Protein AF-A0A382KAR2-F1 (afdb_monomer_lite)

Secondary structure (DSSP, 8-state):
-------HHHHHHHIIIIIIHHHHHHSTTTHHHHHHHHHSTTHHHHHHHHHHHHHTT-TTS---GGG-EEEEEEEETTEEEEEEEPPPPSSS--EEEEEEEEE--SS-HHHHHH------SS-TTTTTSEEEEEEEE-SSSTTEEEEEEEEETTEEEEEEEEE--SHHHHHHHHHHHHT-----SSPPPP--SS--HHHHHHHHHHHHHHHHHHHHSTTSS-HHHHHHHHHHHHHHTT-HHHHHHHHHHHHHHHHHHT-TT-HHHHHHHHHHHHHHHHTT-HHHHHHHHHHHHHHHHHHT-TTSHHHHHHHHHHHHHHHHTT-HHHHHHHHHTT-

Organism: NCBI:txid408172

Sequence (335 aa):
MTVYGRSARHDIHYQFCHVLLPGLALGGGDAAYLIGVLVVEEAPRYLAEFWNSIAGDHPDLRATEQDFAVQMECFTDGWIAFVITPPPALEELEAHQIGVLLDLNEDRVDRIVDDAIPVDERGLAGTGILRYLCLERDEHTPGVAHVGEWLGPGHRVSHGAVLGSSVEAMVEVLADLLGESVVSDNGPVTVPDLADEGEIAAELQDLEAELEDAIADENALDEFECRSILAQAYLDAAQPRRAVVHCEALVELLTRTEGPESERQMIWRGFLGRALTEARRYFEATDVLSDLLVDRERILGRDDRQTLATRGNLARALAFGGRVDEGILLAERLL

Radius of gyration: 23.05 Å; chains: 1; bounding box: 57×50×77 Å

Structure (mmCIF, N/CA/C/O backbone):
data_AF-A0A382KAR2-F1
#
_entry.id   AF-A0A382KAR2-F1
#
loop_
_atom_site.group_PDB
_atom_site.id
_atom_site.type_symbol
_atom_site.label_atom_id
_atom_site.label_alt_id
_atom_site.label_comp_id
_atom_site.label_asym_id
_atom_site.label_entity_id
_atom_site.label_seq_id
_atom_site.pdbx_PDB_ins_code
_atom_site.Cartn_x
_atom_site.Cartn_y
_atom_site.Cartn_z
_atom_site.occupancy
_atom_site.B_iso_or_equiv
_atom_site.auth_seq_id
_atom_site.auth_comp_id
_atom_site.auth_asym_id
_atom_site.auth_atom_id
_atom_site.pdbx_PDB_model_num
ATOM 1 N N . MET A 1 1 ? 13.548 15.840 -42.103 1.00 35.69 1 MET A N 1
ATOM 2 C CA . MET A 1 1 ? 13.371 16.250 -40.698 1.00 35.69 1 MET A CA 1
ATOM 3 C C . MET A 1 1 ? 12.654 15.095 -40.026 1.00 35.69 1 MET A C 1
ATOM 5 O O . MET A 1 1 ? 11.441 15.000 -40.128 1.00 35.69 1 MET A O 1
ATOM 9 N N . THR A 1 2 ? 13.434 14.150 -39.508 1.00 29.33 2 THR A N 1
ATOM 10 C CA . THR A 1 2 ? 12.958 12.922 -38.859 1.00 29.33 2 THR A CA 1
ATOM 11 C C . THR A 1 2 ? 13.451 13.028 -37.424 1.00 29.33 2 THR A C 1
ATOM 13 O O . THR A 1 2 ? 14.644 13.225 -37.208 1.00 29.33 2 THR A O 1
ATOM 16 N N . VAL A 1 3 ? 12.520 13.072 -36.482 1.00 35.75 3 VAL A N 1
ATOM 17 C CA . VAL A 1 3 ? 12.744 13.399 -35.071 1.00 35.75 3 VAL A CA 1
ATOM 18 C C . VAL A 1 3 ? 13.115 12.102 -34.339 1.00 35.75 3 VAL A C 1
ATOM 20 O O . VAL A 1 3 ? 12.346 11.154 -34.410 1.00 35.75 3 VAL A O 1
ATOM 23 N N . TYR A 1 4 ? 14.308 12.100 -33.727 1.00 35.81 4 TYR A N 1
ATOM 24 C CA . TYR A 1 4 ? 14.896 11.160 -32.752 1.00 35.81 4 TYR A CA 1
ATOM 25 C C . TYR A 1 4 ? 14.750 9.649 -33.010 1.00 35.81 4 TYR A C 1
ATOM 27 O O . TYR A 1 4 ? 13.707 9.048 -32.777 1.00 35.81 4 TYR A O 1
ATOM 35 N N . GLY A 1 5 ? 15.848 9.018 -33.435 1.00 42.78 5 GLY A N 1
ATOM 36 C CA . GLY A 1 5 ? 15.996 7.565 -33.373 1.00 42.78 5 GLY A CA 1
ATOM 37 C C . GLY A 1 5 ? 16.391 7.152 -31.959 1.00 42.78 5 GLY A C 1
ATOM 38 O O . GLY A 1 5 ? 17.522 7.414 -31.567 1.00 42.78 5 GLY A O 1
ATOM 39 N N . ARG A 1 6 ? 15.469 6.529 -31.220 1.00 58.75 6 ARG A N 1
ATOM 40 C CA . ARG A 1 6 ? 15.795 5.752 -30.016 1.00 58.75 6 ARG A CA 1
ATOM 41 C C . ARG A 1 6 ? 16.693 4.581 -30.408 1.00 58.75 6 ARG A C 1
ATOM 43 O O . ARG A 1 6 ? 16.493 3.979 -31.467 1.00 58.75 6 ARG A O 1
ATOM 50 N N . SER A 1 7 ? 17.703 4.278 -29.595 1.00 74.38 7 SER A N 1
ATOM 51 C CA . SER A 1 7 ? 18.549 3.104 -29.832 1.00 74.38 7 SER A CA 1
ATOM 52 C C . SER A 1 7 ? 17.748 1.815 -29.581 1.00 74.38 7 SER A C 1
ATOM 54 O O . SER A 1 7 ? 16.926 1.752 -28.672 1.00 74.38 7 SER A O 1
ATOM 56 N N . ALA A 1 8 ? 17.997 0.750 -30.351 1.00 78.69 8 ALA A N 1
ATOM 57 C CA . ALA A 1 8 ? 17.315 -0.539 -30.157 1.00 78.69 8 ALA A CA 1
ATOM 58 C C . ALA A 1 8 ? 17.517 -1.120 -28.740 1.00 78.69 8 ALA A C 1
ATOM 60 O O . ALA A 1 8 ? 16.686 -1.883 -28.255 1.00 78.69 8 ALA A O 1
ATOM 61 N N . ARG A 1 9 ? 18.612 -0.739 -28.065 1.00 79.50 9 ARG A N 1
ATOM 62 C CA . ARG A 1 9 ? 18.879 -1.101 -26.669 1.00 79.50 9 ARG A CA 1
ATOM 63 C C . ARG A 1 9 ? 17.894 -0.439 -25.714 1.00 79.50 9 ARG A C 1
ATOM 65 O O . ARG A 1 9 ? 17.367 -1.136 -24.856 1.00 79.50 9 ARG A O 1
ATOM 72 N N . HIS A 1 10 ? 17.643 0.858 -25.901 1.00 81.94 10 HIS A N 1
ATOM 73 C CA . HIS A 1 10 ? 16.669 1.605 -25.109 1.00 81.94 10 HIS A CA 1
ATOM 74 C C . HIS A 1 10 ? 15.271 0.991 -25.249 1.00 81.94 10 HIS A C 1
ATOM 76 O O . HIS A 1 10 ? 14.581 0.724 -24.274 1.00 81.94 10 HIS A O 1
ATOM 82 N N . ASP A 1 11 ? 14.868 0.653 -26.476 1.00 81.69 11 ASP A N 1
ATOM 83 C CA . ASP A 1 11 ? 13.558 0.038 -26.687 1.00 81.69 11 ASP A CA 1
ATOM 84 C C . ASP A 1 11 ? 13.428 -1.319 -25.969 1.00 81.69 11 ASP A C 1
ATOM 86 O O . ASP A 1 11 ? 12.401 -1.578 -25.344 1.00 81.69 11 ASP A O 1
ATOM 90 N N . ILE A 1 12 ? 14.459 -2.174 -25.998 1.00 86.25 12 ILE A N 1
ATOM 91 C CA . ILE A 1 12 ? 14.448 -3.461 -25.275 1.00 86.25 12 ILE A CA 1
ATOM 92 C C . ILE A 1 12 ? 14.394 -3.241 -23.765 1.00 86.25 12 ILE A C 1
ATOM 94 O O . ILE A 1 12 ? 13.584 -3.872 -23.087 1.00 86.25 12 ILE A O 1
ATOM 98 N N . HIS A 1 13 ? 15.234 -2.350 -23.243 1.00 86.81 13 HIS A N 1
ATOM 99 C CA . HIS A 1 13 ? 15.302 -2.070 -21.814 1.00 86.81 13 HIS A CA 1
ATOM 100 C C . HIS A 1 13 ? 13.990 -1.488 -21.300 1.00 86.81 13 HIS A C 1
ATOM 102 O O . HIS A 1 13 ? 13.465 -1.944 -20.285 1.00 86.81 13 HIS A O 1
ATOM 108 N N . TYR A 1 14 ? 13.402 -0.545 -22.034 1.00 85.06 14 TYR A N 1
ATOM 109 C CA . TYR A 1 14 ? 12.087 -0.003 -21.725 1.00 85.06 14 TYR A CA 1
ATOM 110 C C . TYR A 1 14 ? 11.004 -1.088 -21.761 1.00 85.06 14 TYR A C 1
ATOM 112 O O . TYR A 1 14 ? 10.214 -1.201 -20.824 1.00 85.06 14 TYR A O 1
ATOM 120 N N . GLN A 1 15 ? 10.969 -1.923 -22.805 1.00 85.62 15 GLN A N 1
ATOM 121 C CA . GLN A 1 15 ? 10.010 -3.032 -22.886 1.00 85.62 15 GLN A CA 1
ATOM 122 C C . GLN A 1 15 ? 10.160 -3.996 -21.708 1.00 85.62 15 GLN A C 1
ATOM 124 O O . GLN A 1 15 ? 9.159 -4.396 -21.116 1.00 85.62 15 GLN A O 1
ATOM 129 N N . PHE A 1 16 ? 11.389 -4.331 -21.324 1.00 89.88 16 PHE A N 1
ATOM 130 C CA . PHE A 1 16 ? 11.661 -5.190 -20.181 1.00 89.88 16 PHE A CA 1
ATOM 131 C C . PHE A 1 16 ? 11.193 -4.543 -18.868 1.00 89.88 16 PHE A C 1
ATOM 133 O O . PHE A 1 16 ? 10.303 -5.075 -18.206 1.00 89.88 16 PHE A O 1
ATOM 140 N N . CYS A 1 17 ? 11.733 -3.371 -18.522 1.00 89.00 17 CYS A N 1
ATOM 141 C CA . CYS A 1 17 ? 11.571 -2.740 -17.209 1.00 89.00 17 CYS A CA 1
ATOM 142 C C . CYS A 1 17 ? 10.188 -2.122 -16.974 1.00 89.00 17 CYS A C 1
ATOM 144 O O . CYS A 1 17 ? 9.743 -2.034 -15.831 1.00 89.00 17 CYS A O 1
ATOM 146 N N . HIS A 1 18 ? 9.528 -1.643 -18.029 1.00 84.31 18 HIS A N 1
ATOM 147 C CA . HIS A 1 18 ? 8.349 -0.779 -17.916 1.00 84.31 18 HIS A CA 1
ATOM 148 C C . HIS A 1 18 ? 7.082 -1.371 -18.532 1.00 84.31 18 HIS A C 1
ATOM 150 O O . HIS A 1 18 ? 5.995 -0.846 -18.310 1.00 84.31 18 HIS A O 1
ATOM 156 N N . VAL A 1 19 ? 7.185 -2.464 -19.289 1.00 82.56 19 VAL A N 1
ATOM 157 C CA . VAL A 1 19 ? 6.019 -3.066 -19.950 1.00 82.56 19 VAL A CA 1
ATOM 158 C C . VAL A 1 19 ? 5.842 -4.515 -19.528 1.00 82.56 19 VAL A C 1
ATOM 160 O O . VAL A 1 19 ? 4.811 -4.876 -18.965 1.00 82.56 19 VAL A O 1
ATOM 163 N N . LEU A 1 20 ? 6.845 -5.348 -19.786 1.00 85.25 20 LEU A N 1
ATOM 164 C CA . LEU A 1 20 ? 6.705 -6.794 -19.710 1.00 85.25 20 LEU A CA 1
ATOM 165 C C . LEU A 1 20 ? 6.928 -7.327 -18.296 1.00 85.25 20 LEU A C 1
ATOM 167 O O . LEU A 1 20 ? 6.096 -8.088 -17.813 1.00 85.25 20 LEU A O 1
ATOM 171 N N . LEU A 1 21 ? 7.985 -6.897 -17.599 1.00 87.69 21 LEU A N 1
ATOM 172 C CA . LEU A 1 21 ? 8.214 -7.295 -16.209 1.00 87.69 21 LEU A CA 1
ATOM 173 C C . LEU A 1 21 ? 7.127 -6.785 -15.240 1.00 87.69 21 LEU A C 1
ATOM 175 O O . LEU A 1 21 ? 6.611 -7.608 -14.484 1.00 87.69 21 LEU A O 1
ATOM 179 N N . PRO A 1 22 ? 6.678 -5.510 -15.284 1.00 81.88 22 PRO A N 1
ATOM 180 C CA . PRO A 1 22 ? 5.523 -5.093 -14.489 1.00 81.88 22 PRO A CA 1
ATOM 181 C C . PRO A 1 22 ? 4.241 -5.799 -14.941 1.00 81.88 22 PRO A C 1
ATOM 183 O O . PRO A 1 22 ? 3.396 -6.104 -14.110 1.00 81.88 22 PRO A O 1
ATOM 186 N N . GLY A 1 23 ? 4.091 -6.112 -16.232 1.00 75.94 23 GLY A N 1
ATOM 187 C CA . GLY A 1 23 ? 2.975 -6.913 -16.737 1.00 75.94 23 GLY A CA 1
ATOM 188 C C . GLY A 1 23 ? 2.927 -8.324 -16.144 1.00 75.94 23 GLY A C 1
ATOM 189 O O . GLY A 1 23 ? 1.849 -8.781 -15.784 1.00 75.94 23 GLY A O 1
ATOM 190 N N . LEU A 1 24 ? 4.076 -8.985 -15.981 1.00 78.25 24 LEU A N 1
ATOM 191 C CA . LEU A 1 24 ? 4.181 -10.274 -15.287 1.00 78.25 24 LEU A CA 1
ATOM 192 C C . LEU A 1 24 ? 3.918 -10.136 -13.785 1.00 78.25 24 LEU A C 1
ATOM 194 O O . LEU A 1 24 ? 3.221 -10.960 -13.206 1.00 78.25 24 LEU A O 1
ATOM 198 N N . ALA A 1 25 ? 4.455 -9.087 -13.160 1.00 75.75 25 ALA A N 1
ATOM 199 C CA . ALA A 1 25 ? 4.299 -8.849 -11.728 1.00 75.75 25 ALA A CA 1
ATOM 200 C C . ALA A 1 25 ? 2.853 -8.495 -11.339 1.00 75.75 25 ALA A C 1
ATOM 202 O O . ALA A 1 25 ? 2.390 -8.857 -10.260 1.00 75.75 25 ALA A O 1
ATOM 203 N N . LEU A 1 26 ? 2.139 -7.777 -12.209 1.00 69.88 26 LEU A N 1
ATOM 204 C CA . LEU A 1 26 ? 0.849 -7.153 -11.902 1.00 69.88 26 LEU A CA 1
ATOM 205 C C . LEU A 1 26 ? -0.330 -7.775 -12.675 1.00 69.88 26 LEU A C 1
ATOM 207 O O . LEU A 1 26 ? -1.485 -7.555 -12.309 1.00 69.88 26 LEU A O 1
ATOM 211 N N . GLY A 1 27 ? -0.067 -8.546 -13.734 1.00 59.28 27 GLY A N 1
ATOM 212 C CA . GLY A 1 27 ? -1.067 -9.241 -14.549 1.00 59.28 27 GLY A CA 1
ATOM 213 C C . GLY A 1 27 ? -1.495 -10.581 -13.945 1.00 59.28 27 GLY A C 1
ATOM 214 O O . GLY A 1 27 ? -0.689 -11.317 -13.379 1.00 59.28 27 GLY A O 1
ATOM 215 N N . GLY A 1 28 ? -2.789 -10.903 -14.034 1.00 52.72 28 GLY A N 1
ATOM 216 C CA . GLY A 1 28 ? -3.364 -12.105 -13.421 1.00 52.72 28 GLY A CA 1
ATOM 217 C C . GLY A 1 28 ? -2.765 -13.410 -13.960 1.00 52.72 28 GLY A C 1
ATOM 218 O O . GLY A 1 28 ? -2.884 -13.699 -15.148 1.00 52.72 28 GLY A O 1
ATOM 219 N N . GLY A 1 29 ? -2.168 -14.200 -13.059 1.00 52.72 29 GLY A N 1
ATOM 220 C CA . GLY A 1 29 ? -1.709 -15.580 -13.271 1.00 52.72 29 GLY A CA 1
ATOM 221 C C . GLY A 1 29 ? -0.206 -15.810 -13.135 1.00 52.72 29 GLY A C 1
ATOM 222 O O . GLY A 1 29 ? 0.195 -16.801 -12.529 1.00 52.72 29 GLY A O 1
ATOM 223 N N . ASP A 1 30 ? 0.618 -14.869 -13.596 1.00 61.06 30 ASP A N 1
ATOM 224 C CA . ASP A 1 30 ? 2.073 -15.070 -13.701 1.00 61.06 30 ASP A CA 1
ATOM 225 C C . ASP A 1 30 ? 2.879 -14.392 -12.580 1.00 61.06 30 ASP A C 1
ATOM 227 O O . ASP A 1 30 ? 4.084 -14.612 -12.451 1.00 61.06 30 ASP A O 1
ATOM 231 N N . ALA A 1 31 ? 2.224 -13.617 -11.713 1.00 67.50 31 ALA A N 1
ATOM 232 C CA . ALA A 1 31 ? 2.893 -12.922 -10.617 1.00 67.50 31 ALA A CA 1
ATOM 233 C C . ALA A 1 31 ? 3.513 -13.893 -9.596 1.00 67.50 31 ALA A C 1
ATOM 235 O O . ALA A 1 31 ? 4.661 -13.720 -9.200 1.00 67.50 31 ALA A O 1
ATOM 236 N N . ALA A 1 32 ? 2.801 -14.966 -9.229 1.00 61.44 32 ALA A N 1
ATOM 237 C CA . ALA A 1 32 ? 3.336 -16.013 -8.353 1.00 61.44 32 ALA A CA 1
ATOM 238 C C . ALA A 1 32 ? 4.547 -16.723 -8.980 1.00 61.44 32 ALA A C 1
ATOM 240 O O . ALA A 1 32 ? 5.507 -17.050 -8.288 1.00 61.44 32 ALA A O 1
ATOM 241 N N . TYR A 1 33 ? 4.531 -16.906 -10.304 1.00 65.81 33 TYR A N 1
ATOM 242 C CA . TYR A 1 33 ? 5.658 -17.476 -11.033 1.00 65.81 33 TYR A CA 1
ATOM 243 C C . TYR A 1 33 ? 6.875 -16.546 -11.002 1.00 65.81 33 TYR A C 1
ATOM 245 O O . TYR A 1 33 ? 7.975 -16.999 -10.692 1.00 65.81 33 TYR A O 1
ATOM 253 N N . LEU A 1 34 ? 6.682 -15.243 -11.242 1.00 77.69 34 LEU A N 1
ATOM 254 C CA . LEU A 1 34 ? 7.753 -14.255 -11.117 1.00 77.69 34 LEU A CA 1
ATOM 255 C C . LEU A 1 34 ? 8.329 -14.228 -9.694 1.00 77.69 34 LEU A C 1
ATOM 257 O O . LEU A 1 34 ? 9.544 -14.277 -9.541 1.00 77.69 34 LEU A O 1
ATOM 261 N N . ILE A 1 35 ? 7.487 -14.195 -8.657 1.00 74.38 35 ILE A N 1
ATOM 262 C CA . ILE A 1 35 ? 7.950 -14.221 -7.261 1.00 74.38 35 ILE A CA 1
ATOM 263 C C . ILE A 1 35 ? 8.723 -15.510 -6.963 1.00 74.38 35 ILE A C 1
ATOM 265 O O . ILE A 1 35 ? 9.822 -15.444 -6.420 1.00 74.38 35 ILE A O 1
ATOM 269 N N . GLY A 1 36 ? 8.213 -16.672 -7.381 1.00 63.78 36 GLY A N 1
ATOM 270 C CA . GLY A 1 36 ? 8.916 -17.947 -7.223 1.00 63.78 36 GLY A CA 1
ATOM 271 C C . GLY A 1 36 ? 10.289 -17.955 -7.902 1.00 63.78 36 GLY A C 1
ATOM 272 O O . GLY A 1 36 ? 11.250 -18.479 -7.344 1.00 63.78 36 GLY A O 1
ATOM 273 N N . VAL A 1 37 ? 10.410 -17.320 -9.071 1.00 73.88 37 VAL A N 1
ATOM 274 C CA . VAL A 1 37 ? 11.699 -17.115 -9.745 1.00 73.88 37 VAL A CA 1
ATOM 275 C C . VAL A 1 37 ? 12.623 -16.199 -8.941 1.00 73.88 37 VAL A C 1
ATOM 277 O O . VAL A 1 37 ? 13.809 -16.491 -8.836 1.00 73.88 37 VAL A O 1
ATOM 280 N N . LEU A 1 38 ? 12.117 -15.096 -8.388 1.00 80.12 38 LEU A N 1
ATOM 281 C CA . LEU A 1 38 ? 12.942 -14.130 -7.653 1.00 80.12 38 LEU A CA 1
ATOM 282 C C . LEU A 1 38 ? 13.471 -14.682 -6.317 1.00 80.12 38 LEU A C 1
ATOM 284 O O . LEU A 1 38 ? 14.501 -14.212 -5.840 1.00 80.12 38 LEU A O 1
ATOM 288 N N . VAL A 1 39 ? 12.811 -15.693 -5.741 1.00 68.38 39 VAL A N 1
ATOM 289 C CA . VAL A 1 39 ? 13.229 -16.364 -4.495 1.00 68.38 39 VAL A CA 1
ATOM 290 C C . VAL A 1 39 ? 14.359 -17.384 -4.715 1.00 68.38 39 VAL A C 1
ATOM 292 O O . VAL A 1 39 ? 15.077 -17.715 -3.771 1.00 68.38 39 VAL A O 1
ATOM 295 N N . VAL A 1 40 ? 14.551 -17.903 -5.934 1.00 67.81 40 VAL A N 1
ATOM 296 C CA . VAL A 1 40 ? 15.586 -18.918 -6.208 1.00 67.81 40 VAL A CA 1
ATOM 297 C C . VAL A 1 40 ? 16.931 -18.300 -6.601 1.00 67.81 40 VAL A C 1
ATOM 299 O O . VAL A 1 40 ? 16.991 -17.244 -7.226 1.00 67.81 40 VAL A O 1
ATOM 302 N N . GLU A 1 41 ? 18.034 -19.011 -6.329 1.00 64.06 41 GLU A N 1
ATOM 303 C CA . GLU A 1 41 ? 19.403 -18.575 -6.681 1.00 64.06 41 GLU A CA 1
ATOM 304 C C . GLU A 1 41 ? 19.617 -18.357 -8.198 1.00 64.06 41 GLU A C 1
ATOM 306 O O . GLU A 1 41 ? 20.587 -17.726 -8.611 1.00 64.06 41 GLU A O 1
ATOM 311 N N . GLU A 1 42 ? 18.705 -18.846 -9.044 1.00 75.06 42 GLU A N 1
ATOM 312 C CA . GLU A 1 42 ? 18.777 -18.743 -10.506 1.00 75.06 42 GLU A CA 1
ATOM 313 C C . GLU A 1 42 ? 18.018 -17.532 -11.091 1.00 75.06 42 GLU A C 1
ATOM 315 O O . GLU A 1 42 ? 17.888 -17.425 -12.315 1.00 75.06 42 GLU A O 1
ATOM 320 N N . ALA A 1 43 ? 17.525 -16.603 -10.260 1.00 86.38 43 ALA A N 1
ATOM 321 C CA . ALA A 1 43 ? 16.768 -15.433 -10.717 1.00 86.38 43 ALA A CA 1
ATOM 322 C C . ALA A 1 43 ? 17.469 -14.624 -11.838 1.00 86.38 43 ALA A C 1
ATOM 324 O O . ALA A 1 43 ? 16.819 -14.335 -12.850 1.00 86.38 43 ALA A O 1
ATOM 325 N N . PRO A 1 44 ? 18.786 -14.315 -11.766 1.00 91.88 44 PRO A N 1
ATOM 326 C CA . PRO A 1 44 ? 19.478 -13.581 -12.832 1.00 91.88 44 PRO A CA 1
ATOM 327 C C . PRO A 1 44 ? 19.477 -14.311 -14.182 1.00 91.88 44 PRO A C 1
ATOM 329 O O . PRO A 1 44 ? 19.346 -13.681 -15.232 1.00 91.88 44 PRO A O 1
ATOM 332 N N . ARG A 1 45 ? 19.567 -15.648 -14.172 1.00 90.44 45 ARG A N 1
ATOM 333 C CA . ARG A 1 45 ? 19.508 -16.474 -15.387 1.00 90.44 45 ARG A CA 1
ATOM 334 C C . ARG A 1 45 ? 18.143 -16.359 -16.057 1.00 90.44 45 ARG A C 1
ATOM 336 O O . ARG A 1 45 ? 18.077 -16.153 -17.268 1.00 90.44 45 ARG A O 1
ATOM 343 N N . TYR A 1 46 ? 17.064 -16.449 -15.280 1.00 90.31 46 TYR A N 1
ATOM 344 C CA . TYR A 1 46 ? 15.709 -16.293 -15.809 1.00 90.31 46 TYR A CA 1
ATOM 345 C C . TYR A 1 46 ? 15.483 -14.889 -16.385 1.00 90.31 46 TYR A C 1
ATOM 347 O O . TYR A 1 46 ? 14.963 -14.750 -17.491 1.00 90.31 46 TYR A O 1
ATOM 355 N N . LEU A 1 47 ? 15.908 -13.840 -15.673 1.00 93.38 47 LEU A N 1
ATOM 356 C CA . LEU A 1 47 ? 15.781 -12.461 -16.151 1.00 93.38 47 LEU A CA 1
ATOM 357 C C . LEU A 1 47 ? 16.569 -12.239 -17.450 1.00 93.38 47 LEU A C 1
ATOM 359 O O . LEU A 1 47 ? 16.060 -11.594 -18.366 1.00 93.38 47 LEU A O 1
ATOM 363 N N . ALA A 1 48 ? 17.751 -12.846 -17.584 1.00 93.81 48 ALA A N 1
ATOM 364 C CA . ALA A 1 48 ? 18.524 -12.825 -18.822 1.00 93.81 48 ALA A CA 1
ATOM 365 C C . ALA A 1 48 ? 17.834 -13.581 -19.969 1.00 93.81 48 ALA A C 1
ATOM 367 O O . ALA A 1 48 ? 17.829 -13.110 -21.107 1.00 93.81 48 ALA A O 1
ATOM 368 N N . GLU A 1 49 ? 17.223 -14.739 -19.709 1.00 91.69 49 GLU A N 1
ATOM 369 C CA . GLU A 1 49 ? 16.417 -15.467 -20.699 1.00 91.69 49 GLU A CA 1
ATOM 370 C C . GLU A 1 49 ? 15.206 -14.643 -21.149 1.00 91.69 49 GLU A C 1
ATOM 372 O O . GLU A 1 49 ? 14.942 -14.533 -22.350 1.00 91.69 49 GLU A O 1
ATOM 377 N N . PHE A 1 50 ? 14.524 -13.998 -20.203 1.00 91.75 50 PHE A N 1
ATOM 378 C CA . PHE A 1 50 ? 13.389 -13.132 -20.482 1.00 91.75 50 PHE A CA 1
ATOM 379 C C . PHE A 1 50 ? 13.798 -11.906 -21.301 1.00 91.75 50 PHE A C 1
ATOM 381 O O . PHE A 1 50 ? 13.196 -11.634 -22.340 1.00 91.75 50 PHE A O 1
ATOM 388 N N . TRP A 1 51 ? 14.882 -11.232 -20.922 1.00 92.81 51 TRP A N 1
ATOM 389 C CA . TRP A 1 51 ? 15.481 -10.153 -21.706 1.00 92.81 51 TRP A CA 1
ATOM 390 C C . TRP A 1 51 ? 15.815 -10.604 -23.130 1.00 92.81 51 TRP A C 1
ATOM 392 O O . TRP A 1 51 ? 15.441 -9.957 -24.108 1.00 92.81 51 TRP A O 1
ATOM 402 N N . ASN A 1 52 ? 16.475 -11.755 -23.269 1.00 92.88 52 ASN A N 1
ATOM 403 C CA . ASN A 1 52 ? 16.866 -12.295 -24.568 1.00 92.88 52 ASN A CA 1
ATOM 404 C C . ASN A 1 52 ? 15.663 -12.699 -25.431 1.00 92.88 52 ASN A C 1
ATOM 406 O O . ASN A 1 52 ? 15.769 -12.666 -26.656 1.00 92.88 52 ASN A O 1
ATOM 410 N N . SER A 1 53 ? 14.518 -13.034 -24.828 1.00 91.88 53 SER A N 1
ATOM 411 C CA . SER A 1 53 ? 13.275 -13.272 -25.571 1.00 91.88 53 SER A CA 1
ATOM 412 C C . SER A 1 53 ? 12.761 -12.007 -26.273 1.00 91.88 53 SER A C 1
ATOM 414 O O . SER A 1 53 ? 12.192 -12.100 -27.360 1.00 91.88 53 SER A O 1
ATOM 416 N N . ILE A 1 54 ? 13.029 -10.831 -25.693 1.00 90.44 54 ILE A N 1
ATOM 417 C CA . ILE A 1 54 ? 12.688 -9.514 -26.249 1.00 90.44 54 ILE A CA 1
ATOM 418 C C . ILE A 1 54 ? 13.753 -9.086 -27.265 1.00 90.44 54 ILE A C 1
ATOM 420 O O . ILE A 1 54 ? 13.427 -8.619 -28.355 1.00 90.44 54 ILE A O 1
ATOM 424 N N . ALA A 1 55 ? 15.033 -9.272 -26.923 1.00 87.75 55 ALA A N 1
ATOM 425 C CA . ALA A 1 55 ? 16.163 -8.892 -27.769 1.00 87.75 55 ALA A CA 1
ATOM 426 C C . ALA A 1 55 ? 16.283 -9.737 -29.053 1.00 87.75 55 ALA A C 1
ATOM 428 O O . ALA A 1 55 ? 16.842 -9.277 -30.055 1.00 87.75 55 ALA A O 1
ATOM 429 N N . GLY A 1 56 ? 15.769 -10.971 -29.038 1.00 88.44 56 GLY A N 1
ATOM 430 C CA . GLY A 1 56 ? 15.808 -11.895 -30.167 1.00 88.44 56 GLY A CA 1
ATOM 431 C C . GLY A 1 56 ? 17.237 -12.230 -30.610 1.00 88.44 56 GLY A C 1
ATOM 432 O O . GLY A 1 56 ? 18.114 -12.527 -29.797 1.00 88.44 56 GLY A O 1
ATOM 433 N N . ASP A 1 57 ? 17.480 -12.174 -31.921 1.00 85.38 57 ASP A N 1
ATOM 434 C CA . ASP A 1 57 ? 18.780 -12.496 -32.529 1.00 85.38 57 ASP A CA 1
ATOM 435 C C . ASP A 1 57 ? 19.751 -11.301 -32.578 1.00 85.38 57 ASP A C 1
ATOM 437 O O . ASP A 1 57 ? 20.773 -11.365 -33.267 1.00 85.38 57 ASP A O 1
ATOM 441 N N . HIS A 1 58 ? 19.461 -10.196 -31.881 1.00 82.50 58 HIS A N 1
ATOM 442 C CA . HIS A 1 58 ? 20.320 -9.016 -31.928 1.00 82.50 58 HIS A CA 1
ATOM 443 C C . HIS A 1 58 ? 21.673 -9.296 -31.239 1.00 82.50 58 HIS A C 1
ATOM 445 O O . HIS A 1 58 ? 21.713 -9.442 -30.018 1.00 82.50 58 HIS A O 1
ATOM 451 N N . PRO A 1 59 ? 22.804 -9.328 -31.972 1.00 74.25 59 PRO A N 1
ATOM 452 C CA . PRO A 1 59 ? 24.063 -9.887 -31.469 1.00 74.25 59 PRO A CA 1
ATOM 453 C C . PRO A 1 59 ? 24.648 -9.116 -30.277 1.00 74.25 59 PRO A C 1
ATOM 455 O O . PRO A 1 59 ? 25.210 -9.734 -29.380 1.00 74.25 59 PRO A O 1
ATOM 458 N N . A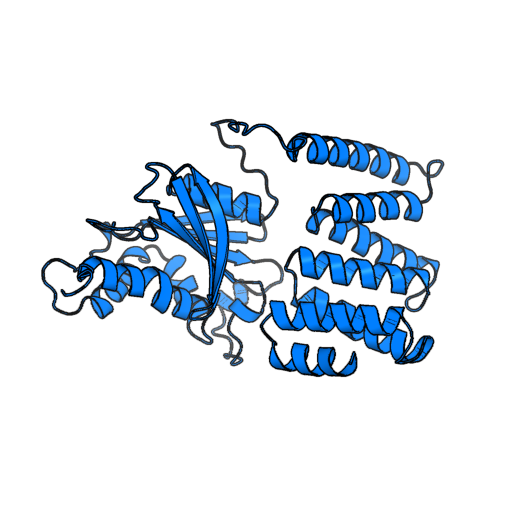SP A 1 60 ? 24.456 -7.794 -30.240 1.00 81.19 60 ASP A N 1
ATOM 459 C CA . ASP A 1 60 ? 25.050 -6.910 -29.224 1.00 81.19 60 ASP A CA 1
ATOM 460 C C . ASP A 1 60 ? 24.105 -6.538 -28.067 1.00 81.19 60 ASP A C 1
ATOM 462 O O . ASP A 1 60 ? 24.481 -5.768 -27.184 1.00 81.19 60 ASP A O 1
ATOM 466 N N . LEU A 1 61 ? 22.861 -7.032 -28.083 1.00 85.19 61 LEU A N 1
ATOM 467 C CA . LEU A 1 61 ? 21.832 -6.675 -27.089 1.00 85.19 61 LEU A CA 1
ATOM 468 C C . LEU A 1 61 ? 21.415 -7.860 -26.225 1.00 85.19 61 LEU A C 1
ATOM 470 O O . LEU A 1 61 ? 20.486 -7.745 -25.427 1.00 85.19 61 LEU A O 1
ATOM 474 N N . ARG A 1 62 ? 22.103 -8.993 -26.375 1.00 87.88 62 ARG A N 1
ATOM 475 C CA . ARG A 1 62 ? 21.902 -10.149 -25.512 1.00 87.88 62 ARG A CA 1
ATOM 476 C C . ARG A 1 62 ? 22.539 -9.903 -24.154 1.00 87.88 62 ARG A C 1
ATOM 478 O O . ARG A 1 62 ? 23.650 -9.387 -24.077 1.00 87.88 62 ARG A O 1
ATOM 485 N N . ALA A 1 63 ? 21.841 -10.330 -23.115 1.00 90.25 63 ALA A N 1
ATOM 486 C CA . ALA A 1 63 ? 22.310 -10.292 -21.741 1.00 90.25 63 ALA A CA 1
ATOM 487 C C . ALA A 1 63 ? 22.560 -11.712 -21.226 1.00 90.25 63 ALA A C 1
ATOM 489 O O . ALA A 1 63 ? 21.977 -12.691 -21.704 1.00 90.25 63 ALA A O 1
ATOM 490 N N . THR A 1 64 ? 23.439 -11.820 -20.247 1.00 93.31 64 THR A N 1
ATOM 491 C CA . THR A 1 64 ? 23.737 -13.036 -19.497 1.00 93.31 64 THR A CA 1
ATOM 492 C C . THR A 1 64 ? 23.309 -12.865 -18.046 1.00 93.31 64 THR A C 1
ATOM 494 O O . THR A 1 64 ? 22.975 -11.767 -17.611 1.00 93.31 64 THR A O 1
ATOM 497 N N . GLU A 1 65 ? 23.344 -13.947 -17.272 1.00 92.19 65 GLU A N 1
ATOM 498 C CA . GLU A 1 65 ? 23.073 -13.898 -15.830 1.00 92.19 65 GLU A CA 1
ATOM 499 C C . GLU A 1 65 ? 23.982 -12.908 -15.075 1.00 92.19 65 GLU A C 1
ATOM 501 O O . GLU A 1 65 ? 23.568 -12.371 -14.059 1.00 92.19 65 GLU A O 1
ATOM 506 N N . GLN A 1 66 ? 25.191 -12.624 -15.580 1.00 90.31 66 GLN A N 1
ATOM 507 C CA . GLN A 1 66 ? 26.140 -11.689 -14.957 1.00 90.31 66 GLN A CA 1
ATOM 508 C C . GLN A 1 66 ? 25.747 -10.221 -15.145 1.00 90.31 66 GLN A C 1
ATOM 510 O O . GLN A 1 66 ? 26.251 -9.355 -14.434 1.00 90.31 66 GLN A O 1
ATOM 515 N N . ASP A 1 67 ? 24.870 -9.944 -16.110 1.00 90.50 67 ASP A N 1
ATOM 516 C CA . ASP A 1 67 ? 24.383 -8.598 -16.401 1.00 90.50 67 ASP A CA 1
ATOM 517 C C . ASP A 1 67 ? 23.165 -8.225 -15.538 1.00 90.50 67 ASP A C 1
ATOM 519 O O . ASP A 1 67 ? 22.684 -7.095 -15.613 1.00 90.50 67 ASP A O 1
ATOM 523 N N . PHE A 1 68 ? 22.676 -9.164 -14.720 1.00 92.62 68 PHE A N 1
ATOM 524 C CA . PHE A 1 68 ? 21.583 -8.969 -13.776 1.00 92.62 68 PHE A CA 1
ATOM 525 C C . PHE A 1 68 ? 22.051 -9.217 -12.343 1.00 92.62 68 PHE A C 1
ATOM 527 O O . PHE A 1 68 ? 22.796 -10.154 -12.065 1.00 92.62 68 PHE A O 1
ATOM 534 N N . ALA A 1 69 ? 21.538 -8.419 -11.411 1.00 90.31 69 ALA A N 1
ATOM 535 C CA . ALA A 1 69 ? 21.612 -8.715 -9.984 1.00 90.31 69 ALA A CA 1
ATOM 536 C C . ALA A 1 69 ? 20.206 -8.696 -9.385 1.00 90.31 69 ALA A C 1
ATOM 538 O O . ALA A 1 69 ? 19.374 -7.887 -9.790 1.00 90.31 69 ALA A O 1
ATOM 539 N N . VAL A 1 70 ? 19.951 -9.587 -8.429 1.00 88.00 70 VAL A N 1
ATOM 540 C CA . VAL A 1 70 ? 18.719 -9.612 -7.635 1.00 88.00 70 VAL A CA 1
ATOM 541 C C . VAL A 1 70 ? 19.126 -9.691 -6.172 1.00 88.00 70 VAL A C 1
ATOM 543 O O . VAL A 1 70 ? 19.825 -10.622 -5.779 1.00 88.00 70 VAL A O 1
ATOM 546 N N . GLN A 1 71 ? 18.711 -8.707 -5.383 1.00 85.25 71 GLN A N 1
ATOM 547 C CA . GLN A 1 71 ? 18.907 -8.679 -3.939 1.00 85.25 71 GLN A CA 1
ATOM 548 C C . GLN A 1 71 ? 17.553 -8.815 -3.254 1.00 85.25 71 GLN A C 1
ATOM 550 O O . GLN A 1 71 ? 16.624 -8.083 -3.583 1.00 85.25 71 GLN A O 1
ATOM 555 N N . MET A 1 72 ? 17.441 -9.760 -2.326 1.00 79.19 72 MET A N 1
ATOM 556 C CA . MET A 1 72 ? 16.248 -9.950 -1.508 1.00 79.19 72 MET A CA 1
ATOM 557 C C . MET A 1 72 ? 16.507 -9.377 -0.116 1.00 79.19 72 MET A C 1
ATOM 559 O O . MET A 1 72 ? 17.484 -9.762 0.521 1.00 79.19 72 MET A O 1
ATOM 563 N N . GLU A 1 73 ? 15.627 -8.501 0.354 1.00 70.50 73 GLU A N 1
ATOM 564 C CA . GLU A 1 73 ? 15.685 -7.900 1.688 1.00 70.50 73 GLU A CA 1
ATOM 565 C C . GLU A 1 73 ? 14.357 -8.115 2.414 1.00 70.50 73 GLU A C 1
ATOM 567 O O . GLU A 1 73 ? 13.289 -7.795 1.885 1.00 70.50 73 GLU A O 1
ATOM 572 N N . CYS A 1 74 ? 14.417 -8.639 3.637 1.00 60.00 74 CYS A N 1
ATOM 573 C CA . CYS A 1 74 ? 13.265 -8.657 4.536 1.00 60.00 74 CYS A CA 1
ATOM 574 C C . CYS A 1 74 ? 13.216 -7.311 5.267 1.00 60.00 74 CYS A C 1
ATOM 576 O O . CYS A 1 74 ? 14.109 -7.010 6.055 1.00 60.00 74 CYS A O 1
ATOM 578 N N . PHE A 1 75 ? 12.192 -6.505 4.993 1.00 59.66 75 PHE A N 1
ATOM 579 C CA . PHE A 1 75 ? 12.056 -5.152 5.543 1.00 59.66 75 PHE A CA 1
ATOM 580 C C . PHE A 1 75 ? 11.415 -5.145 6.928 1.00 59.66 75 PHE A C 1
ATOM 582 O O . PHE A 1 75 ? 11.847 -4.420 7.817 1.00 59.66 75 PHE A O 1
ATOM 589 N N . THR A 1 76 ? 10.390 -5.971 7.108 1.00 56.56 76 THR A N 1
ATOM 590 C CA . THR A 1 76 ? 9.717 -6.213 8.386 1.00 56.56 76 THR A CA 1
ATOM 591 C C . THR A 1 76 ? 9.284 -7.674 8.435 1.00 56.56 76 THR A C 1
ATOM 593 O O . THR A 1 7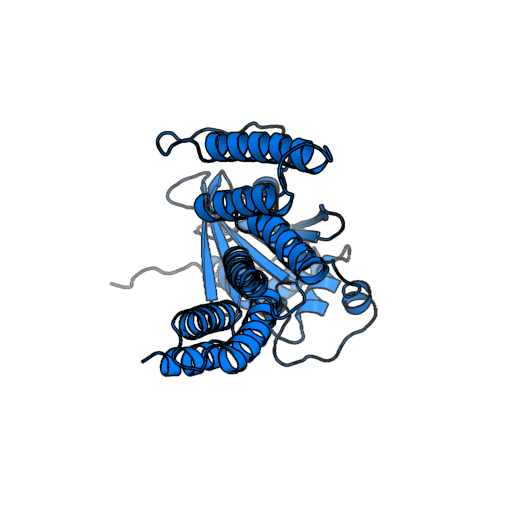6 ? 9.422 -8.399 7.446 1.00 56.56 76 THR A O 1
ATOM 596 N N . ASP A 1 77 ? 8.696 -8.105 9.552 1.00 51.25 77 ASP A N 1
ATOM 597 C CA . ASP A 1 77 ? 8.101 -9.445 9.682 1.00 51.25 77 ASP A CA 1
ATOM 598 C C . ASP A 1 77 ? 7.005 -9.721 8.631 1.00 51.25 77 ASP A C 1
ATOM 600 O O . ASP A 1 77 ? 6.632 -10.870 8.400 1.00 51.25 77 ASP A O 1
ATOM 604 N N . GLY A 1 78 ? 6.517 -8.667 7.969 1.00 55.59 78 GLY A N 1
ATOM 605 C CA . GLY A 1 78 ? 5.445 -8.714 6.995 1.00 55.59 78 GLY A CA 1
ATOM 606 C C . GLY A 1 78 ? 5.808 -8.244 5.591 1.00 55.59 78 GLY A C 1
ATOM 607 O O . GLY A 1 78 ? 4.897 -8.113 4.795 1.00 55.59 78 GLY A O 1
ATOM 608 N N . TRP A 1 79 ? 7.067 -7.942 5.254 1.00 66.94 79 TRP A N 1
ATOM 609 C CA . TRP A 1 79 ? 7.404 -7.441 3.911 1.00 66.94 79 TRP A CA 1
ATOM 610 C C . TRP A 1 79 ? 8.744 -7.966 3.392 1.00 66.94 79 TRP A C 1
ATOM 612 O O . TRP A 1 79 ? 9.768 -7.864 4.070 1.00 66.94 79 TRP A O 1
ATOM 622 N N . ILE A 1 80 ? 8.750 -8.444 2.144 1.00 70.62 80 ILE A N 1
ATOM 623 C CA . ILE A 1 80 ? 9.968 -8.775 1.390 1.00 70.62 80 ILE A CA 1
ATOM 624 C C . ILE A 1 80 ? 10.076 -7.875 0.168 1.00 70.62 80 ILE A C 1
ATOM 626 O O . ILE A 1 80 ? 9.121 -7.719 -0.591 1.00 70.62 80 ILE A O 1
ATOM 630 N N . ALA A 1 81 ? 11.267 -7.338 -0.060 1.00 82.69 81 ALA A N 1
ATOM 631 C CA . ALA A 1 81 ? 11.622 -6.637 -1.278 1.00 82.69 81 ALA A CA 1
ATOM 632 C C . ALA A 1 81 ? 12.618 -7.443 -2.108 1.00 82.69 81 ALA A C 1
ATOM 634 O O . ALA A 1 81 ? 13.598 -7.968 -1.585 1.00 82.69 81 ALA A O 1
ATOM 635 N N . PHE A 1 82 ? 12.415 -7.448 -3.420 1.00 86.12 82 PHE A N 1
ATOM 636 C CA . PHE A 1 82 ? 13.413 -7.839 -4.404 1.00 86.12 82 PHE A CA 1
ATOM 637 C C . PHE A 1 82 ? 13.865 -6.594 -5.158 1.00 86.12 82 PHE A C 1
ATOM 639 O O . PHE A 1 82 ? 13.053 -5.926 -5.798 1.00 86.12 82 PHE A O 1
ATOM 646 N N . VAL A 1 83 ? 15.156 -6.286 -5.103 1.00 89.88 83 VAL A N 1
ATOM 647 C CA . VAL A 1 83 ? 15.770 -5.214 -5.883 1.00 89.88 83 VAL A CA 1
ATOM 648 C C . VAL A 1 83 ? 16.531 -5.831 -7.044 1.00 89.88 83 VAL A C 1
ATOM 650 O O . VAL A 1 83 ? 17.512 -6.547 -6.855 1.00 89.88 83 VAL A O 1
ATOM 653 N N . ILE A 1 84 ? 16.051 -5.570 -8.254 1.00 92.88 84 ILE A N 1
ATOM 654 C CA . ILE A 1 84 ? 16.632 -6.051 -9.500 1.00 92.88 84 ILE A CA 1
ATOM 655 C C . ILE A 1 84 ? 17.456 -4.918 -10.110 1.00 92.88 84 ILE A C 1
ATOM 657 O O . ILE A 1 84 ? 16.925 -3.847 -10.410 1.00 92.88 84 ILE A O 1
ATOM 661 N N . THR A 1 85 ? 18.735 -5.181 -10.359 1.00 91.62 85 THR A N 1
ATOM 662 C CA . THR A 1 85 ? 19.583 -4.343 -11.209 1.00 91.62 85 THR A CA 1
ATOM 663 C C . THR A 1 85 ? 19.594 -4.938 -12.621 1.00 91.62 85 THR A C 1
ATOM 665 O O . THR A 1 85 ? 20.226 -5.979 -12.823 1.00 91.62 85 THR A O 1
ATOM 668 N N . PRO A 1 86 ? 18.881 -4.340 -13.596 1.00 89.56 86 PRO A N 1
ATOM 669 C CA . PRO A 1 86 ? 18.944 -4.764 -14.991 1.00 89.56 86 PRO A CA 1
ATOM 670 C C . PRO A 1 86 ? 20.250 -4.297 -15.671 1.00 89.56 86 PRO A C 1
ATOM 672 O O . PRO A 1 86 ? 20.908 -3.375 -15.174 1.00 89.56 86 PRO A O 1
ATOM 675 N N . PRO A 1 87 ? 20.612 -4.870 -16.837 1.00 84.69 87 PRO A N 1
ATOM 676 C CA . PRO A 1 87 ? 21.738 -4.412 -17.638 1.00 84.69 87 PRO A CA 1
ATOM 677 C C . PRO A 1 87 ? 21.601 -2.915 -17.930 1.00 84.69 87 PRO A C 1
ATOM 679 O O . PRO A 1 87 ? 20.532 -2.487 -18.356 1.00 84.69 87 PRO A O 1
ATOM 682 N N . PRO A 1 88 ? 22.646 -2.090 -17.750 1.00 69.62 88 PRO A N 1
ATOM 683 C CA . PRO A 1 88 ? 22.511 -0.655 -17.950 1.00 69.62 88 PRO A CA 1
ATOM 684 C C . PRO A 1 88 ? 22.209 -0.319 -19.414 1.00 69.62 88 PRO A C 1
ATOM 686 O O . PRO A 1 88 ? 22.743 -0.939 -20.347 1.00 69.62 88 PRO A O 1
ATOM 689 N N . ALA A 1 89 ? 21.418 0.733 -19.612 1.00 60.53 89 ALA A N 1
ATOM 690 C CA . ALA A 1 89 ? 21.364 1.453 -20.874 1.00 60.53 89 ALA A CA 1
ATOM 691 C C . ALA A 1 89 ? 22.772 1.949 -21.215 1.00 60.53 89 ALA A C 1
ATOM 693 O O . ALA A 1 89 ? 23.454 2.509 -20.356 1.00 60.53 89 ALA A O 1
ATOM 694 N N . LEU A 1 90 ? 23.223 1.790 -22.460 1.00 57.78 90 LEU A N 1
ATOM 695 C CA . LEU A 1 90 ? 24.488 2.418 -22.857 1.00 57.78 90 LEU A CA 1
ATOM 696 C C . LEU A 1 90 ? 24.349 3.944 -22.994 1.00 57.78 90 LEU A C 1
ATOM 698 O O . LEU A 1 90 ? 25.376 4.616 -22.944 1.00 57.78 90 LEU A O 1
ATOM 702 N N . GLU A 1 91 ? 23.129 4.485 -23.186 1.00 55.62 91 GLU A N 1
ATOM 703 C CA . GLU A 1 91 ? 22.961 5.868 -23.673 1.00 55.62 91 GLU A CA 1
ATOM 704 C C . GLU A 1 91 ? 21.741 6.692 -23.153 1.00 55.62 91 GLU A C 1
ATOM 706 O O . GLU A 1 91 ? 21.757 7.888 -23.413 1.00 55.62 91 GLU A O 1
ATOM 711 N N . GLU A 1 92 ? 20.719 6.182 -22.424 1.00 52.38 92 GLU A N 1
ATOM 712 C CA . GLU A 1 92 ? 19.467 6.968 -22.161 1.00 52.38 92 GLU A CA 1
ATOM 713 C C . GLU A 1 92 ? 18.758 6.760 -20.780 1.00 52.38 92 GLU A C 1
ATOM 715 O O . GLU A 1 92 ? 19.113 5.874 -20.001 1.00 52.38 92 GLU A O 1
ATOM 720 N N . LEU A 1 93 ? 17.756 7.624 -20.491 1.00 53.34 93 LEU A N 1
ATOM 721 C CA . LEU A 1 93 ? 16.866 7.707 -19.304 1.00 53.34 93 LEU A CA 1
ATOM 722 C C . LEU A 1 93 ? 16.081 6.410 -19.023 1.00 53.34 93 LEU A C 1
ATOM 724 O O . LEU A 1 93 ? 15.019 6.191 -19.612 1.00 53.34 93 LEU A O 1
ATOM 728 N N . GLU A 1 94 ? 16.558 5.559 -18.112 1.00 70.25 94 GLU A N 1
ATOM 729 C CA . GLU A 1 94 ? 15.943 4.245 -17.873 1.00 70.25 94 GLU A CA 1
ATOM 730 C C . GLU A 1 94 ? 16.012 3.774 -16.419 1.00 70.25 94 GLU A C 1
ATOM 732 O O . GLU A 1 94 ? 16.841 4.245 -15.630 1.00 70.25 94 GLU A O 1
ATOM 737 N N . ALA A 1 95 ? 15.146 2.813 -16.071 1.00 72.31 95 ALA A N 1
ATOM 738 C CA . ALA A 1 95 ? 15.176 2.121 -14.788 1.00 72.31 95 ALA A CA 1
ATOM 739 C C . ALA A 1 95 ? 16.546 1.466 -14.560 1.00 72.31 95 ALA A C 1
ATOM 741 O O . ALA A 1 95 ? 16.933 0.549 -15.282 1.00 72.31 95 ALA A O 1
ATOM 742 N N . HIS A 1 96 ? 17.270 1.947 -13.556 1.00 85.75 96 HIS A N 1
ATOM 743 C CA . HIS A 1 96 ? 18.551 1.389 -13.115 1.00 85.75 96 HIS A CA 1
ATOM 744 C C . HIS A 1 96 ? 18.390 0.449 -11.924 1.00 85.75 96 HIS A C 1
ATOM 746 O O . HIS A 1 96 ? 19.262 -0.376 -11.672 1.00 85.75 96 HIS A O 1
ATOM 752 N N . GLN A 1 97 ? 17.279 0.578 -11.203 1.00 91.62 97 GLN A N 1
ATOM 753 C CA . GLN A 1 97 ? 16.857 -0.356 -10.171 1.00 91.62 97 GLN A CA 1
ATOM 754 C C . GLN A 1 97 ? 15.362 -0.569 -10.297 1.00 91.62 97 GLN A C 1
ATOM 756 O O . GLN A 1 97 ? 14.620 0.382 -10.561 1.00 91.62 97 GLN A O 1
ATOM 761 N N . ILE A 1 98 ? 14.936 -1.804 -10.081 1.00 93.31 98 ILE A N 1
ATOM 762 C CA . ILE A 1 98 ? 13.535 -2.203 -10.048 1.00 93.31 98 ILE A CA 1
ATOM 763 C C . ILE A 1 98 ? 13.262 -2.821 -8.681 1.00 93.31 98 ILE A C 1
ATOM 765 O O . ILE A 1 98 ? 13.957 -3.746 -8.281 1.00 93.31 98 ILE A O 1
ATOM 769 N N . GLY A 1 99 ? 12.271 -2.307 -7.964 1.00 90.88 99 GLY A N 1
ATOM 770 C CA . GLY A 1 99 ? 11.833 -2.819 -6.674 1.00 90.88 99 GLY A CA 1
ATOM 771 C C . GLY A 1 99 ? 10.537 -3.595 -6.846 1.00 90.88 99 GLY A C 1
ATOM 772 O O . GLY A 1 99 ? 9.552 -3.035 -7.323 1.00 90.88 99 GLY A O 1
ATOM 773 N N . VAL A 1 100 ? 10.524 -4.864 -6.451 1.00 89.38 100 VAL A N 1
ATOM 774 C CA . VAL A 1 100 ? 9.312 -5.680 -6.332 1.00 89.38 100 VAL A CA 1
ATOM 775 C C . VAL A 1 100 ? 9.081 -5.939 -4.854 1.00 89.38 100 VAL A C 1
ATOM 777 O O . VAL A 1 100 ? 9.859 -6.646 -4.224 1.00 89.38 100 VAL A O 1
ATOM 780 N N . LEU A 1 101 ? 8.041 -5.335 -4.296 1.00 82.44 101 LEU A N 1
ATOM 781 C CA . LEU A 1 101 ? 7.752 -5.372 -2.869 1.00 82.44 101 LEU A CA 1
ATOM 782 C C . LEU A 1 101 ? 6.500 -6.216 -2.617 1.00 82.44 101 LEU A C 1
ATOM 784 O O . LEU A 1 101 ? 5.483 -5.998 -3.272 1.00 82.44 101 LEU A O 1
ATOM 788 N N . LEU A 1 102 ? 6.591 -7.162 -1.684 1.00 76.12 102 LEU A N 1
ATOM 789 C CA . LEU A 1 102 ? 5.571 -8.161 -1.378 1.00 76.12 102 LEU A CA 1
ATOM 790 C C . LEU A 1 102 ? 5.175 -8.103 0.104 1.00 76.12 102 LEU A C 1
ATOM 792 O O . LEU A 1 102 ? 6.045 -8.239 0.965 1.00 76.12 102 LEU A O 1
ATOM 796 N N . ASP A 1 103 ? 3.882 -7.941 0.382 1.00 72.75 103 ASP A N 1
ATOM 797 C CA . ASP A 1 103 ? 3.297 -8.048 1.725 1.00 72.75 103 ASP A CA 1
ATOM 798 C C . ASP A 1 103 ? 3.103 -9.525 2.089 1.00 72.75 103 ASP A C 1
ATOM 800 O O . ASP A 1 103 ? 2.543 -10.309 1.316 1.00 72.75 103 ASP A O 1
ATOM 804 N N . LEU A 1 104 ? 3.578 -9.901 3.268 1.00 60.53 104 LEU A N 1
ATOM 805 C CA . LEU A 1 104 ? 3.505 -11.235 3.842 1.00 60.53 104 LEU A CA 1
ATOM 806 C C . LEU A 1 104 ? 2.484 -11.346 4.980 1.00 60.53 104 LEU A C 1
ATOM 808 O O . LEU A 1 104 ? 2.264 -12.450 5.481 1.00 60.53 104 LEU A O 1
ATOM 812 N N . ASN A 1 105 ? 1.881 -10.237 5.416 1.00 54.53 105 ASN A N 1
ATOM 813 C CA . ASN A 1 105 ? 0.909 -10.263 6.501 1.00 54.53 105 ASN A CA 1
ATOM 814 C C . ASN A 1 105 ? -0.384 -10.966 6.047 1.00 54.53 105 ASN A C 1
ATOM 816 O O . ASN A 1 105 ? -0.898 -10.706 4.963 1.00 54.53 105 ASN A O 1
ATOM 820 N N . GLU A 1 106 ? -0.902 -11.843 6.916 1.00 49.50 106 GLU A N 1
ATOM 821 C CA . GLU A 1 106 ? -1.911 -12.892 6.662 1.00 49.50 106 GLU A CA 1
ATOM 822 C C . GLU A 1 106 ? -1.407 -14.059 5.797 1.00 49.50 106 GLU A C 1
ATOM 824 O O . GLU A 1 106 ? -1.421 -13.898 4.591 1.00 49.50 106 GLU A O 1
ATOM 829 N N . ASP A 1 107 ? -1.059 -15.230 6.371 1.00 43.66 107 ASP A N 1
ATOM 830 C CA . ASP A 1 107 ? -1.141 -16.635 5.859 1.00 43.66 107 ASP A CA 1
ATOM 831 C C . ASP A 1 107 ? -1.238 -16.919 4.321 1.00 43.66 107 ASP A C 1
ATOM 833 O O . ASP A 1 107 ? -1.811 -17.920 3.873 1.00 43.66 107 ASP A O 1
ATOM 837 N N . ARG A 1 108 ? -0.714 -16.048 3.460 1.00 46.66 108 ARG A N 1
ATOM 838 C CA . ARG A 1 108 ? -0.925 -16.021 2.005 1.00 46.66 108 ARG A CA 1
ATOM 839 C C . ARG A 1 108 ? 0.358 -16.326 1.261 1.00 46.66 108 ARG A C 1
ATOM 841 O O . ARG A 1 108 ? 0.281 -16.794 0.135 1.00 46.66 108 ARG A O 1
ATOM 848 N N . VAL A 1 109 ? 1.513 -16.137 1.885 1.00 39.47 109 VAL A N 1
ATOM 849 C CA . VAL A 1 109 ? 2.821 -16.419 1.280 1.00 39.47 109 VAL A CA 1
ATOM 850 C C . VAL A 1 109 ? 3.090 -17.912 1.243 1.00 39.47 109 VAL A C 1
ATOM 852 O O . VAL A 1 109 ? 3.437 -18.418 0.182 1.00 39.47 109 VAL A O 1
ATOM 855 N N . ASP A 1 110 ? 2.800 -18.630 2.332 1.00 36.31 110 ASP A N 1
ATOM 856 C CA . ASP A 1 110 ? 2.821 -20.098 2.334 1.00 36.31 110 ASP A CA 1
ATOM 857 C C . ASP A 1 110 ? 1.879 -20.644 1.252 1.00 36.31 110 ASP A C 1
ATOM 859 O O . ASP A 1 110 ? 2.208 -21.595 0.562 1.00 36.31 110 ASP A O 1
ATOM 863 N N . ARG A 1 111 ? 0.753 -19.970 0.985 1.00 39.22 111 ARG A N 1
ATOM 864 C CA . ARG A 1 111 ? -0.119 -20.289 -0.152 1.00 39.22 111 ARG A CA 1
ATOM 865 C C . ARG A 1 111 ? 0.462 -19.904 -1.515 1.00 39.22 111 ARG A C 1
ATOM 867 O O . ARG A 1 111 ? 0.250 -20.658 -2.440 1.00 39.22 111 ARG A O 1
ATOM 874 N N . ILE A 1 112 ? 1.169 -18.784 -1.671 1.00 41.81 112 ILE A N 1
ATOM 875 C CA . ILE A 1 112 ? 1.814 -18.374 -2.940 1.00 41.81 112 ILE A CA 1
ATOM 876 C C . ILE A 1 112 ? 2.961 -19.327 -3.313 1.00 41.81 112 ILE A C 1
ATOM 878 O O . ILE A 1 112 ? 3.197 -19.565 -4.498 1.00 41.81 112 ILE A O 1
ATOM 882 N N . VAL A 1 113 ? 3.662 -19.858 -2.308 1.00 40.31 113 VAL A N 1
ATOM 883 C CA . VAL A 1 113 ? 4.820 -20.744 -2.470 1.00 40.31 113 VAL A CA 1
ATOM 884 C C . VAL A 1 113 ? 4.410 -22.226 -2.532 1.00 40.31 113 VAL A C 1
ATOM 886 O O . VAL A 1 113 ? 4.964 -22.947 -3.362 1.00 40.31 113 VAL A O 1
ATOM 889 N N . ASP A 1 114 ? 3.423 -22.678 -1.743 1.00 35.47 114 ASP A N 1
ATOM 890 C CA . ASP A 1 114 ? 3.011 -24.096 -1.693 1.00 35.47 114 ASP A CA 1
ATOM 891 C C . ASP A 1 114 ? 1.790 -24.445 -2.564 1.00 35.47 114 ASP A C 1
ATOM 893 O O . ASP A 1 114 ? 1.689 -25.582 -3.030 1.00 35.47 114 ASP A O 1
ATOM 897 N N . ASP A 1 115 ? 0.882 -23.502 -2.845 1.00 33.59 115 ASP A N 1
ATOM 898 C CA . ASP A 1 115 ? -0.316 -23.738 -3.654 1.00 33.59 115 ASP A CA 1
ATOM 899 C C . ASP A 1 115 ? -0.340 -22.798 -4.872 1.00 33.59 115 ASP A C 1
ATOM 901 O O . ASP A 1 115 ? -0.568 -21.597 -4.785 1.00 33.59 115 ASP A O 1
ATOM 905 N N . ALA A 1 116 ? -0.197 -23.344 -6.078 1.00 38.75 116 ALA A N 1
ATOM 906 C CA . ALA A 1 116 ? -0.576 -22.625 -7.294 1.00 38.75 116 ALA A CA 1
ATOM 907 C C . ALA A 1 116 ? -2.101 -22.337 -7.271 1.00 38.75 116 ALA A C 1
ATOM 909 O O . ALA A 1 116 ? -2.898 -23.120 -7.792 1.00 38.75 116 ALA A O 1
ATOM 910 N N . ILE A 1 117 ? -2.524 -21.260 -6.595 1.00 38.38 117 ILE A N 1
ATOM 911 C CA . ILE A 1 117 ? -3.933 -20.910 -6.361 1.00 38.38 117 ILE A CA 1
ATOM 912 C C . ILE A 1 117 ? -4.575 -20.379 -7.652 1.00 38.38 117 ILE A C 1
ATOM 914 O O . ILE A 1 117 ? -3.919 -19.677 -8.427 1.00 38.38 117 ILE A O 1
ATOM 918 N N . PRO A 1 118 ? -5.865 -20.689 -7.908 1.00 36.62 118 PRO A N 1
ATOM 919 C CA . PRO A 1 118 ? -6.538 -20.317 -9.140 1.00 36.62 118 PRO A CA 1
ATOM 920 C C . PRO A 1 118 ? -6.652 -18.802 -9.278 1.00 36.62 118 PRO A C 1
ATOM 922 O O . PRO A 1 118 ? -7.123 -18.105 -8.381 1.00 36.62 118 PRO A O 1
ATOM 925 N N . VAL A 1 119 ? -6.258 -18.346 -10.458 1.00 38.84 119 VAL A N 1
ATOM 926 C CA . VAL A 1 119 ? -6.325 -16.974 -10.946 1.00 38.84 119 VAL A CA 1
ATOM 927 C C . VAL A 1 119 ? -7.783 -16.513 -10.989 1.00 38.84 119 VAL A C 1
ATOM 929 O O . VAL A 1 119 ? -8.540 -16.874 -11.889 1.00 38.84 119 VAL A O 1
ATOM 932 N N . ASP A 1 120 ? -8.186 -15.723 -10.003 1.00 38.69 120 ASP A N 1
ATOM 933 C CA . ASP A 1 120 ? -9.175 -14.667 -10.209 1.00 38.69 120 ASP A CA 1
ATOM 934 C C . ASP A 1 120 ? -8.554 -13.665 -11.207 1.00 38.69 120 ASP A C 1
ATOM 936 O O . ASP A 1 120 ? -7.373 -13.328 -11.108 1.00 38.69 120 ASP A O 1
ATOM 940 N N . GLU A 1 121 ? -9.323 -13.240 -12.215 1.00 40.41 121 GLU A N 1
ATOM 941 C CA . GLU A 1 121 ? -8.890 -12.339 -13.297 1.00 40.41 121 GLU A CA 1
ATOM 942 C C . GLU A 1 121 ? -8.326 -10.985 -12.795 1.00 40.41 121 GLU A C 1
ATOM 944 O O . GLU A 1 121 ? -7.698 -10.252 -13.563 1.00 40.41 121 GLU A O 1
ATOM 949 N N . ARG A 1 122 ? -8.499 -10.649 -11.509 1.00 41.12 122 ARG A N 1
ATOM 950 C CA . ARG A 1 122 ? -7.868 -9.522 -10.812 1.00 41.12 122 ARG A CA 1
ATOM 951 C C . ARG A 1 122 ? -6.540 -9.985 -10.189 1.00 41.12 122 ARG A C 1
ATOM 953 O O . ARG A 1 122 ? -6.510 -10.545 -9.099 1.00 41.12 122 ARG A O 1
ATOM 960 N N . GLY A 1 123 ? -5.428 -9.747 -10.892 1.00 48.75 123 GLY A N 1
ATOM 961 C CA . GLY A 1 123 ? -4.067 -10.058 -10.420 1.00 48.75 123 GLY A CA 1
ATOM 962 C C . GLY A 1 123 ? -3.680 -9.405 -9.077 1.00 48.75 123 GLY A C 1
ATOM 963 O O . GLY A 1 123 ? -4.379 -8.522 -8.583 1.00 48.75 123 GLY A O 1
ATOM 964 N N . LEU A 1 124 ? -2.533 -9.810 -8.504 1.00 44.31 124 LEU A N 1
ATOM 965 C CA . LEU A 1 124 ? -2.007 -9.365 -7.188 1.00 44.31 124 LEU A CA 1
ATOM 966 C C . LEU A 1 124 ? -1.870 -7.835 -7.036 1.00 44.31 124 LEU A C 1
ATOM 968 O O . LEU A 1 124 ? -1.904 -7.316 -5.924 1.00 44.31 124 LEU A O 1
ATOM 972 N N . ALA A 1 125 ? -1.763 -7.105 -8.148 1.00 38.75 125 ALA A N 1
ATOM 973 C CA . ALA A 1 125 ? -1.776 -5.639 -8.181 1.00 38.75 125 ALA A CA 1
ATOM 974 C C . ALA A 1 125 ? -3.082 -5.039 -7.661 1.00 38.75 125 ALA A C 1
ATOM 976 O O . ALA A 1 125 ? -3.091 -3.953 -7.087 1.00 38.75 125 ALA A O 1
ATOM 977 N N . GLY A 1 126 ? -4.180 -5.772 -7.871 1.00 38.56 126 GLY A N 1
ATOM 978 C CA . GLY A 1 126 ? -5.482 -5.460 -7.335 1.00 38.56 126 GLY A CA 1
ATOM 979 C C . GLY A 1 126 ? -5.364 -5.289 -5.838 1.00 38.56 126 GLY A C 1
ATOM 980 O O . GLY A 1 126 ? -5.674 -4.210 -5.400 1.00 38.56 126 GLY A O 1
ATOM 981 N N . THR A 1 127 ? -4.820 -6.260 -5.097 1.00 45.66 127 THR A N 1
ATOM 982 C CA . THR A 1 127 ? -5.028 -6.475 -3.652 1.00 45.66 127 THR A CA 1
ATOM 983 C C . THR A 1 127 ? -4.172 -5.644 -2.687 1.00 45.66 127 THR A C 1
ATOM 985 O O . THR A 1 127 ? -4.359 -5.770 -1.482 1.00 45.66 127 THR A O 1
ATOM 988 N N . GLY A 1 128 ? -3.225 -4.829 -3.170 1.00 52.97 128 GLY A N 1
ATOM 989 C CA . GLY A 1 128 ? -2.266 -4.097 -2.318 1.00 52.97 128 GLY A CA 1
ATOM 990 C C . GLY A 1 128 ? -1.094 -4.939 -1.786 1.00 52.97 128 GLY A C 1
ATOM 991 O O . GLY A 1 128 ? -0.271 -4.424 -1.039 1.00 52.97 128 GLY A O 1
ATOM 992 N N . ILE A 1 129 ? -1.002 -6.207 -2.207 1.00 62.44 129 ILE A N 1
ATOM 993 C CA . ILE A 1 129 ? -0.013 -7.195 -1.734 1.00 62.44 129 ILE A CA 1
ATOM 994 C C . ILE A 1 129 ? 1.312 -7.087 -2.500 1.00 62.44 129 ILE A C 1
ATOM 996 O O . ILE A 1 129 ? 2.352 -7.470 -1.979 1.00 62.44 129 ILE A O 1
ATOM 1000 N N . LEU A 1 130 ? 1.300 -6.571 -3.733 1.00 74.44 130 LEU A N 1
ATOM 1001 C CA . LEU A 1 130 ? 2.492 -6.455 -4.571 1.00 74.44 130 LEU A CA 1
ATOM 1002 C C . LEU A 1 130 ? 2.634 -5.036 -5.123 1.00 74.44 130 LEU A C 1
ATOM 1004 O O . LEU A 1 130 ? 1.688 -4.488 -5.690 1.00 74.44 130 LEU A O 1
ATOM 1008 N N . ARG A 1 131 ? 3.833 -4.458 -5.004 1.00 81.31 131 ARG A N 1
ATOM 1009 C CA . ARG A 1 131 ? 4.193 -3.158 -5.588 1.00 81.31 131 ARG A CA 1
ATOM 1010 C C . ARG A 1 131 ? 5.400 -3.303 -6.502 1.00 81.31 131 ARG A C 1
ATOM 1012 O O . ARG A 1 131 ? 6.321 -4.057 -6.204 1.00 81.31 131 ARG A O 1
ATOM 1019 N N . TYR A 1 132 ? 5.394 -2.562 -7.605 1.00 88.69 132 TYR A N 1
ATOM 1020 C CA . TYR A 1 132 ? 6.467 -2.570 -8.595 1.00 88.69 132 TYR A CA 1
ATOM 1021 C C . TYR A 1 132 ? 6.963 -1.143 -8.830 1.00 88.69 132 TYR A C 1
ATOM 1023 O O . TYR A 1 132 ? 6.201 -0.283 -9.278 1.00 88.69 132 TYR A O 1
ATOM 1031 N N . LEU A 1 133 ? 8.236 -0.883 -8.540 1.00 90.31 133 LEU A N 1
ATOM 1032 C CA . LEU A 1 133 ? 8.855 0.437 -8.613 1.00 90.31 133 LEU A CA 1
ATOM 1033 C C . LEU A 1 133 ? 10.093 0.437 -9.503 1.00 90.31 133 LEU A C 1
ATOM 1035 O O . LEU A 1 133 ? 10.826 -0.540 -9.551 1.00 90.31 133 LEU A O 1
ATOM 1039 N N . CYS A 1 134 ? 10.359 1.561 -10.157 1.00 91.50 134 CYS A N 1
ATOM 1040 C CA . CYS A 1 134 ? 11.575 1.815 -10.916 1.00 91.50 134 CYS A CA 1
ATOM 1041 C C . CYS A 1 134 ? 12.252 3.092 -10.408 1.00 91.50 134 CYS A C 1
ATOM 1043 O O . CYS A 1 134 ? 11.588 4.121 -10.270 1.00 91.50 134 CYS A O 1
ATOM 1045 N N . LEU A 1 135 ? 13.573 3.047 -10.209 1.00 90.25 135 LEU A N 1
ATOM 1046 C CA . LEU A 1 135 ? 14.414 4.242 -10.116 1.00 90.25 135 LEU A CA 1
ATOM 1047 C C . LEU A 1 135 ? 15.000 4.551 -11.488 1.00 90.25 135 LEU A C 1
ATOM 1049 O O . LEU A 1 135 ? 15.903 3.861 -11.966 1.00 90.25 135 LEU A O 1
ATOM 1053 N N . GLU A 1 136 ? 14.473 5.588 -12.122 1.00 86.31 136 GLU A N 1
ATOM 1054 C CA . GLU A 1 136 ? 14.823 6.010 -13.475 1.00 86.31 136 GLU A CA 1
ATOM 1055 C C . GLU A 1 136 ? 15.858 7.135 -13.398 1.00 86.31 136 GLU A C 1
ATOM 1057 O O . GLU A 1 136 ? 15.556 8.209 -12.880 1.00 86.31 136 GLU A O 1
ATOM 1062 N N . ARG A 1 137 ? 17.090 6.917 -13.876 1.00 80.56 137 ARG A N 1
ATOM 1063 C CA . ARG A 1 137 ? 18.112 7.980 -13.829 1.00 80.56 137 ARG A CA 1
ATOM 1064 C C . ARG A 1 137 ? 17.685 9.181 -14.650 1.00 80.56 137 ARG A C 1
ATOM 1066 O O . ARG A 1 137 ? 17.212 9.012 -15.767 1.00 80.56 137 ARG A O 1
ATOM 1073 N N . ASP A 1 138 ? 17.948 10.370 -14.121 1.00 68.94 138 ASP A N 1
ATOM 1074 C CA . ASP A 1 138 ? 17.844 11.612 -14.872 1.00 68.94 138 ASP A CA 1
ATOM 1075 C C . ASP A 1 138 ? 19.152 11.894 -15.630 1.00 68.94 138 ASP A C 1
ATOM 1077 O O . ASP A 1 138 ? 20.230 12.024 -15.050 1.00 68.94 138 ASP A O 1
ATOM 1081 N N . GLU A 1 139 ? 19.051 12.000 -16.950 1.00 65.25 139 GLU A N 1
ATOM 1082 C CA . GLU A 1 139 ? 20.136 12.340 -17.870 1.00 65.25 139 GLU A CA 1
ATOM 1083 C C . GLU A 1 139 ? 20.551 13.808 -17.717 1.00 65.25 139 GLU A C 1
ATOM 1085 O O . GLU A 1 139 ? 21.726 14.151 -17.852 1.00 65.25 139 GLU A O 1
ATOM 1090 N N . HIS A 1 140 ? 19.598 14.683 -17.392 1.00 67.50 140 HIS A N 1
ATOM 1091 C CA . HIS A 1 140 ? 19.838 16.118 -17.259 1.00 67.50 140 HIS A CA 1
ATOM 1092 C C . HIS A 1 140 ? 20.430 16.469 -15.894 1.00 67.50 140 HIS A C 1
ATOM 1094 O O . HIS A 1 140 ? 21.092 17.502 -15.759 1.00 67.50 140 HIS A O 1
ATOM 1100 N N . THR A 1 141 ? 20.226 15.597 -14.904 1.00 71.19 141 THR A N 1
ATOM 1101 C CA . THR A 1 141 ? 20.647 15.811 -13.520 1.00 71.19 141 THR A CA 1
ATOM 1102 C C . THR A 1 141 ? 21.428 14.596 -13.006 1.00 71.19 141 THR A C 1
ATOM 1104 O O . THR A 1 141 ? 20.867 13.730 -12.332 1.00 71.19 141 THR A O 1
ATOM 1107 N N . PRO A 1 142 ? 22.742 14.504 -13.300 1.00 72.69 142 PRO A N 1
ATOM 1108 C CA . PRO A 1 142 ? 23.565 13.384 -12.862 1.00 72.69 142 PRO A CA 1
ATOM 1109 C C . PRO A 1 142 ? 23.487 13.180 -11.348 1.00 72.69 142 PRO A C 1
ATOM 1111 O O . PRO A 1 142 ? 23.686 14.115 -10.574 1.00 72.69 142 PRO A O 1
ATOM 1114 N N . GLY A 1 143 ? 23.234 11.941 -10.931 1.00 73.19 143 GLY A N 1
ATOM 1115 C CA . GLY A 1 143 ? 23.080 11.600 -9.517 1.00 73.19 143 GLY A CA 1
ATOM 1116 C C . GLY A 1 143 ? 21.662 11.778 -8.975 1.00 73.19 143 GLY A C 1
ATOM 1117 O O . GLY A 1 143 ? 21.470 11.576 -7.784 1.00 73.19 143 GLY A O 1
ATOM 1118 N N . VAL A 1 144 ? 20.677 12.094 -9.817 1.00 77.69 144 VAL A N 1
ATOM 1119 C CA . VAL A 1 144 ? 19.252 12.075 -9.460 1.00 77.69 144 VAL A CA 1
ATOM 1120 C C . VAL A 1 144 ? 18.556 10.933 -10.196 1.00 77.69 144 VAL A C 1
ATOM 1122 O O . VAL A 1 144 ? 18.863 10.646 -11.357 1.00 77.69 144 VAL A O 1
ATOM 1125 N N . ALA A 1 145 ? 17.620 10.275 -9.520 1.00 82.19 145 ALA A N 1
ATOM 1126 C CA . ALA A 1 145 ? 16.683 9.355 -10.145 1.00 82.19 145 ALA A CA 1
ATOM 1127 C C . ALA A 1 145 ? 15.242 9.721 -9.798 1.00 82.19 145 ALA A C 1
ATOM 1129 O O . ALA A 1 145 ? 14.960 10.228 -8.717 1.00 82.19 145 ALA A O 1
ATOM 1130 N N . HIS A 1 146 ? 14.326 9.440 -10.716 1.00 81.75 146 HIS A N 1
ATOM 1131 C CA . HIS A 1 146 ? 12.891 9.600 -10.528 1.00 81.75 146 HIS A CA 1
ATOM 1132 C C . HIS A 1 146 ? 12.275 8.270 -10.119 1.00 81.75 146 HIS A C 1
ATOM 1134 O O . HIS A 1 146 ? 12.558 7.231 -10.717 1.00 81.75 146 HIS A O 1
ATOM 1140 N N . VAL A 1 147 ? 11.410 8.310 -9.112 1.00 86.19 147 VAL A N 1
ATOM 1141 C CA . VAL A 1 147 ? 10.715 7.134 -8.594 1.00 86.19 147 VAL A CA 1
ATOM 1142 C C . VAL A 1 147 ? 9.401 6.957 -9.351 1.00 86.19 147 VAL A C 1
ATOM 1144 O O . VAL A 1 147 ? 8.501 7.799 -9.275 1.00 86.19 147 VAL A O 1
ATOM 1147 N N . GLY A 1 148 ? 9.276 5.852 -10.080 1.00 83.38 148 GLY A N 1
ATOM 1148 C CA . GLY A 1 148 ? 8.060 5.470 -10.791 1.00 83.38 148 GLY A CA 1
ATOM 1149 C C . GLY A 1 148 ? 7.450 4.197 -10.228 1.00 83.38 148 GLY A C 1
ATOM 1150 O O . GLY A 1 148 ? 8.100 3.164 -10.246 1.00 83.38 148 GLY A O 1
ATOM 1151 N N . GLU A 1 149 ? 6.197 4.235 -9.789 1.00 84.94 149 GLU A N 1
ATOM 1152 C CA . GLU A 1 149 ? 5.442 3.041 -9.397 1.00 84.94 149 GLU A CA 1
ATOM 1153 C C . GLU A 1 149 ? 4.475 2.627 -10.502 1.00 84.94 149 GLU A C 1
ATOM 1155 O O . GLU A 1 149 ? 3.731 3.459 -11.023 1.00 84.94 149 GLU A O 1
ATOM 1160 N N . TRP A 1 150 ? 4.448 1.338 -10.821 1.00 81.06 150 TRP A N 1
ATOM 1161 C CA . TRP A 1 150 ? 3.513 0.748 -11.768 1.00 81.06 150 TRP A CA 1
ATOM 1162 C C . TRP A 1 150 ? 2.352 0.104 -11.015 1.00 81.06 150 TRP A C 1
ATOM 1164 O O . TRP A 1 150 ? 2.550 -0.749 -10.156 1.00 81.06 150 TRP A O 1
ATOM 1174 N N . LEU A 1 151 ? 1.134 0.514 -11.360 1.00 68.38 151 LEU A N 1
ATOM 1175 C CA . LEU A 1 151 ? -0.120 0.001 -10.796 1.00 68.38 151 LEU A CA 1
ATOM 1176 C C . LEU A 1 151 ? -0.838 -0.961 -11.760 1.00 68.38 151 LEU A C 1
ATOM 1178 O O . LEU A 1 151 ? -1.907 -1.481 -11.460 1.00 68.38 151 LEU A O 1
ATOM 1182 N N . GLY A 1 152 ? -0.269 -1.161 -12.949 1.00 63.84 152 GLY A N 1
ATOM 1183 C CA . GLY A 1 152 ? -0.771 -2.039 -13.999 1.00 63.84 152 GLY A CA 1
ATOM 1184 C C . GLY A 1 152 ? -0.188 -1.659 -15.364 1.00 63.84 152 GLY A C 1
ATOM 1185 O O . GLY A 1 152 ? 0.563 -0.682 -15.464 1.00 63.84 152 GLY A O 1
ATOM 1186 N N . PRO A 1 153 ? -0.529 -2.394 -16.437 1.00 58.81 153 PRO A N 1
ATOM 1187 C CA . PRO A 1 153 ? -0.038 -2.107 -17.783 1.00 58.81 153 PRO A CA 1
ATOM 1188 C C . PRO A 1 153 ? -0.331 -0.660 -18.207 1.00 58.81 153 PRO A C 1
ATOM 1190 O O . PRO A 1 153 ? -1.485 -0.255 -18.327 1.00 58.81 153 PRO A O 1
ATOM 1193 N N . GLY A 1 154 ? 0.721 0.134 -18.419 1.00 59.94 154 GLY A N 1
ATOM 1194 C CA . GLY A 1 154 ? 0.605 1.542 -18.822 1.00 59.94 154 GLY A CA 1
ATOM 1195 C C . GLY A 1 154 ? 0.152 2.513 -17.723 1.00 59.94 154 GLY A C 1
ATOM 1196 O O . GLY A 1 154 ? 0.033 3.706 -18.000 1.00 59.94 154 GLY A O 1
ATOM 1197 N N . HIS A 1 155 ? -0.085 2.046 -16.492 1.00 64.88 155 HIS A N 1
ATOM 1198 C CA . HIS A 1 155 ? -0.505 2.889 -15.375 1.00 64.88 155 HIS A CA 1
ATOM 1199 C C . HIS A 1 155 ? 0.663 3.114 -14.412 1.00 64.88 155 HIS A C 1
ATOM 1201 O O . HIS A 1 155 ? 0.993 2.242 -13.609 1.00 64.88 155 HIS A O 1
ATOM 1207 N N . ARG A 1 156 ? 1.288 4.294 -14.509 1.00 73.31 156 ARG A N 1
ATOM 1208 C CA . ARG A 1 156 ? 2.443 4.698 -13.696 1.00 73.31 156 ARG A CA 1
ATOM 1209 C C . ARG A 1 156 ? 2.117 5.933 -12.858 1.00 73.31 156 ARG A C 1
ATOM 1211 O O . ARG A 1 156 ? 1.597 6.916 -13.383 1.00 73.31 156 ARG A O 1
ATOM 1218 N N . VAL A 1 157 ? 2.503 5.912 -11.587 1.00 68.94 157 VAL A N 1
ATOM 1219 C CA . VAL A 1 157 ? 2.479 7.056 -10.665 1.00 68.94 157 VAL A CA 1
ATOM 1220 C C . VAL A 1 157 ? 3.914 7.494 -10.373 1.00 68.94 157 VAL A C 1
ATOM 1222 O O . VAL A 1 157 ? 4.808 6.663 -10.255 1.00 68.94 157 VAL A O 1
ATOM 1225 N N . SER A 1 158 ? 4.149 8.804 -10.296 1.00 75.19 158 SER A N 1
ATOM 1226 C CA . SER A 1 158 ? 5.447 9.360 -9.894 1.00 75.19 158 SER A CA 1
ATOM 1227 C C . SER A 1 158 ? 5.451 9.643 -8.395 1.00 75.19 158 SER A C 1
ATOM 1229 O O . SER A 1 158 ? 4.500 10.252 -7.906 1.00 75.19 158 SER A O 1
ATOM 1231 N N . HIS A 1 159 ? 6.516 9.253 -7.693 1.00 72.69 159 HIS A N 1
ATOM 1232 C CA . HIS A 1 159 ? 6.718 9.555 -6.265 1.00 72.69 159 HIS A CA 1
ATOM 1233 C C . HIS A 1 159 ? 7.764 10.646 -6.016 1.00 72.69 159 HIS A C 1
ATOM 1235 O O . HIS A 1 159 ? 8.118 10.915 -4.877 1.00 72.69 159 HIS A O 1
ATOM 1241 N N . GLY A 1 160 ? 8.235 11.307 -7.074 1.00 75.44 160 GLY A N 1
ATOM 1242 C CA . GLY A 1 160 ? 9.243 12.359 -6.974 1.00 75.44 160 GLY A CA 1
ATOM 1243 C C . GLY A 1 160 ? 10.638 11.852 -7.315 1.00 75.44 160 GLY A C 1
ATOM 1244 O O . GLY A 1 160 ? 10.787 10.911 -8.096 1.00 75.44 160 GLY A O 1
ATOM 1245 N N . ALA A 1 161 ? 11.653 12.524 -6.779 1.00 77.44 161 ALA A N 1
ATOM 1246 C CA . ALA A 1 161 ? 13.047 12.285 -7.116 1.00 77.44 161 ALA A CA 1
ATOM 1247 C C . ALA A 1 161 ? 13.867 11.954 -5.869 1.00 77.44 161 ALA A C 1
ATOM 1249 O O . ALA A 1 161 ? 13.636 12.520 -4.804 1.00 77.44 161 ALA A O 1
ATOM 1250 N N . VAL A 1 162 ? 14.847 11.074 -6.037 1.00 76.12 162 VAL A N 1
ATOM 1251 C CA . VAL A 1 162 ? 15.795 10.651 -5.006 1.00 76.12 162 VAL A CA 1
ATOM 1252 C C . VAL A 1 162 ? 17.228 10.782 -5.502 1.00 76.12 162 VAL A C 1
ATOM 1254 O O . VAL A 1 162 ? 17.486 10.942 -6.701 1.00 76.12 162 VAL A O 1
ATOM 1257 N N . LEU A 1 163 ? 18.177 10.736 -4.570 1.00 75.81 163 LEU A N 1
ATOM 1258 C CA . LEU A 1 163 ? 19.595 10.743 -4.897 1.00 75.81 163 LEU A CA 1
ATOM 1259 C C . LEU A 1 163 ? 20.035 9.351 -5.347 1.00 75.81 163 LEU A C 1
ATOM 1261 O O . LEU A 1 163 ? 19.946 8.370 -4.619 1.00 75.81 163 LEU A O 1
ATOM 1265 N N . GLY A 1 164 ? 20.572 9.285 -6.558 1.00 80.50 164 GLY A N 1
ATOM 1266 C CA . GLY A 1 164 ? 21.096 8.064 -7.140 1.00 80.50 164 GLY A CA 1
ATOM 1267 C C . GLY A 1 164 ? 20.018 7.047 -7.511 1.00 80.50 164 GLY A C 1
ATOM 1268 O O . GLY A 1 164 ? 18.821 7.263 -7.407 1.00 80.50 164 GLY A O 1
ATOM 1269 N N . SER A 1 165 ? 20.485 5.920 -8.030 1.00 82.56 165 SER A N 1
ATOM 1270 C CA . SER A 1 165 ? 19.670 4.757 -8.415 1.00 82.56 165 SER A CA 1
ATOM 1271 C C . SER A 1 165 ? 20.470 3.498 -8.112 1.00 82.56 165 SER A C 1
ATOM 1273 O O . SER A 1 165 ? 20.774 2.682 -8.983 1.00 82.56 165 SER A O 1
ATOM 1275 N N . SER A 1 166 ? 20.948 3.421 -6.877 1.00 84.38 166 SER A N 1
ATOM 1276 C CA . SER A 1 166 ? 21.617 2.242 -6.350 1.00 84.38 166 SER A CA 1
ATOM 1277 C C . SER A 1 166 ? 20.609 1.352 -5.629 1.00 84.38 166 SER A C 1
ATOM 1279 O O . SER A 1 166 ? 19.456 1.745 -5.428 1.00 84.38 166 SER A O 1
ATOM 1281 N N . VAL A 1 167 ? 21.039 0.148 -5.259 1.00 79.69 167 VAL A N 1
ATOM 1282 C CA . VAL A 1 167 ? 20.205 -0.756 -4.464 1.00 79.69 167 VAL A CA 1
ATOM 1283 C C . VAL A 1 167 ? 19.823 -0.090 -3.144 1.00 79.69 167 VAL A C 1
ATOM 1285 O O . VAL A 1 167 ? 18.664 -0.139 -2.758 1.00 79.69 167 VAL A O 1
ATOM 1288 N N . GLU A 1 168 ? 20.756 0.628 -2.520 1.00 81.25 168 GLU A N 1
ATOM 1289 C CA . GLU A 1 168 ? 20.530 1.377 -1.283 1.00 81.25 168 GLU A CA 1
ATOM 1290 C C . GLU A 1 168 ? 19.460 2.460 -1.465 1.00 81.25 168 GLU A C 1
ATOM 1292 O O . GLU A 1 168 ? 18.523 2.519 -0.680 1.00 81.25 168 GLU A O 1
ATOM 1297 N N . ALA A 1 169 ? 19.528 3.246 -2.546 1.00 80.25 169 ALA A N 1
ATOM 1298 C CA . ALA A 1 169 ? 18.505 4.254 -2.840 1.00 80.25 169 ALA A CA 1
ATOM 1299 C C . ALA A 1 169 ? 17.116 3.625 -3.057 1.00 80.25 169 ALA A C 1
ATOM 1301 O O . ALA A 1 169 ? 16.103 4.196 -2.662 1.00 80.25 169 ALA A O 1
ATOM 1302 N N . MET A 1 170 ? 17.049 2.441 -3.680 1.00 86.50 170 MET A N 1
ATOM 1303 C CA . MET A 1 170 ? 15.785 1.706 -3.805 1.00 86.50 170 MET A CA 1
ATOM 1304 C C . MET A 1 170 ? 15.295 1.232 -2.436 1.00 86.50 170 MET A C 1
ATOM 1306 O O . MET A 1 170 ? 14.111 1.351 -2.142 1.00 86.50 170 MET A O 1
ATOM 1310 N N . VAL A 1 171 ? 16.193 0.717 -1.597 1.00 79.88 171 VAL A N 1
ATOM 1311 C CA . VAL A 1 171 ? 15.867 0.245 -0.249 1.00 79.88 171 VAL A CA 1
ATOM 1312 C C . VAL A 1 171 ? 15.323 1.380 0.619 1.00 79.88 171 VAL A C 1
ATOM 1314 O O . VAL A 1 171 ? 14.299 1.199 1.269 1.00 79.88 171 VAL A O 1
ATOM 1317 N N . GLU A 1 172 ? 15.939 2.561 0.575 1.00 79.00 172 GLU A N 1
ATOM 1318 C CA . GLU A 1 172 ? 15.463 3.759 1.280 1.00 79.00 172 GLU A CA 1
ATOM 1319 C C . GLU A 1 172 ? 14.067 4.178 0.792 1.00 79.00 172 GLU A C 1
ATOM 1321 O O . GLU A 1 172 ? 13.159 4.361 1.599 1.00 79.00 172 GLU A O 1
ATOM 1326 N N . VAL A 1 173 ? 13.842 4.212 -0.527 1.00 79.19 173 VAL A N 1
ATOM 1327 C CA . VAL A 1 173 ? 12.512 4.497 -1.096 1.00 79.19 173 VAL A CA 1
ATOM 1328 C C . VAL A 1 173 ? 11.462 3.495 -0.626 1.00 79.19 173 VAL A C 1
ATOM 1330 O O . VAL A 1 173 ? 10.331 3.878 -0.331 1.00 79.19 173 VAL A O 1
ATOM 1333 N N . LEU A 1 174 ? 11.805 2.208 -0.575 1.00 76.25 174 LEU A N 1
ATOM 1334 C CA . LEU A 1 174 ? 10.898 1.163 -0.106 1.00 76.25 174 LEU A CA 1
ATOM 1335 C C . LEU A 1 174 ? 10.590 1.309 1.389 1.00 76.25 174 LEU A C 1
ATOM 1337 O O . LEU A 1 174 ? 9.434 1.138 1.775 1.00 76.25 174 LEU A O 1
ATOM 1341 N N . ALA A 1 175 ? 11.580 1.682 2.200 1.00 70.94 175 ALA A N 1
ATOM 1342 C CA . ALA A 1 175 ? 11.414 1.958 3.624 1.00 70.94 175 ALA A CA 1
ATOM 1343 C C . ALA A 1 175 ? 10.452 3.122 3.874 1.00 70.94 175 ALA A C 1
ATOM 1345 O O . ALA A 1 175 ? 9.445 2.957 4.564 1.00 70.94 175 ALA A O 1
ATOM 1346 N N . ASP A 1 176 ? 10.695 4.259 3.219 1.00 70.56 176 ASP A N 1
ATOM 1347 C CA . ASP A 1 176 ? 9.845 5.449 3.302 1.00 70.56 176 ASP A CA 1
ATOM 1348 C C . ASP A 1 176 ? 8.419 5.122 2.858 1.00 70.56 176 ASP A C 1
ATOM 1350 O O . ASP A 1 176 ? 7.426 5.462 3.510 1.00 70.56 176 ASP A O 1
ATOM 1354 N N . LEU A 1 177 ? 8.301 4.364 1.766 1.00 69.06 177 LEU A N 1
ATOM 1355 C CA . LEU A 1 177 ? 7.026 3.881 1.271 1.00 69.06 177 LEU A CA 1
ATOM 1356 C C . LEU A 1 177 ? 6.330 2.916 2.218 1.00 69.06 177 LEU A C 1
ATOM 1358 O O . LEU A 1 177 ? 5.120 2.775 2.068 1.00 69.06 177 LEU A O 1
ATOM 1362 N N . LEU A 1 178 ? 7.013 2.281 3.167 1.00 64.94 178 LEU A N 1
ATOM 1363 C CA . LEU A 1 178 ? 6.441 1.444 4.226 1.00 64.94 178 LEU A CA 1
ATOM 1364 C C . LEU A 1 178 ? 6.285 2.189 5.560 1.00 64.94 178 LEU A C 1
ATOM 1366 O O . LEU A 1 178 ? 5.499 1.768 6.403 1.00 64.94 178 LEU A O 1
ATOM 1370 N N . GLY A 1 179 ? 6.826 3.406 5.667 1.00 58.50 179 GLY A N 1
ATOM 1371 C CA . GLY A 1 179 ? 6.816 4.186 6.904 1.00 58.50 179 GLY A CA 1
ATOM 1372 C C . GLY A 1 179 ? 7.808 3.637 7.928 1.00 58.50 179 GLY A C 1
ATOM 1373 O O . GLY A 1 179 ? 7.655 3.894 9.118 1.00 58.50 179 GLY A O 1
ATOM 1374 N N . GLU A 1 180 ? 8.790 2.872 7.453 1.00 55.56 180 GLU A N 1
ATOM 1375 C CA . GLU A 1 180 ? 9.860 2.275 8.237 1.00 55.56 180 GLU A CA 1
ATOM 1376 C C . GLU A 1 180 ? 11.109 3.149 8.127 1.00 55.56 180 GLU A C 1
ATOM 1378 O O . GLU A 1 180 ? 11.470 3.615 7.048 1.00 55.56 180 GLU A O 1
ATOM 1383 N N . SER A 1 181 ? 11.793 3.370 9.247 1.00 44.84 181 SER A N 1
ATOM 1384 C CA . SER A 1 181 ? 13.077 4.070 9.256 1.00 44.84 181 SER A CA 1
ATOM 1385 C C . SER A 1 181 ? 14.194 3.077 8.938 1.00 44.84 181 SER A C 1
ATOM 1387 O O . SER A 1 181 ? 14.527 2.225 9.762 1.00 44.84 181 SER A O 1
ATOM 1389 N N . VAL A 1 182 ? 14.824 3.202 7.767 1.00 42.66 182 VAL A N 1
ATOM 1390 C CA . VAL A 1 182 ? 16.140 2.586 7.546 1.00 42.66 182 VAL A CA 1
ATOM 1391 C C . VAL A 1 182 ? 17.179 3.480 8.208 1.00 42.66 182 VAL A C 1
ATOM 1393 O O . VAL A 1 182 ? 17.367 4.634 7.824 1.00 42.66 182 VAL A O 1
ATOM 1396 N N . VAL A 1 183 ? 17.871 2.954 9.218 1.00 34.53 183 VAL A N 1
ATOM 1397 C CA . VAL A 1 183 ? 19.075 3.598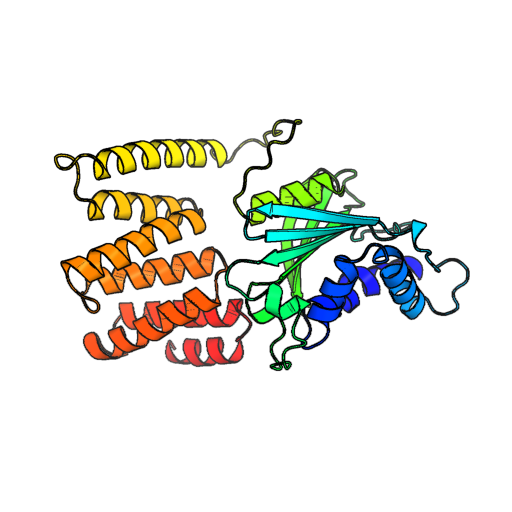 9.752 1.00 34.53 183 VAL A CA 1
ATOM 1398 C C . VAL A 1 183 ? 20.161 3.497 8.678 1.00 34.53 183 VAL A C 1
ATOM 1400 O O . VAL A 1 183 ? 20.885 2.507 8.600 1.00 34.53 183 VAL A O 1
ATOM 1403 N N . SER A 1 184 ? 20.239 4.509 7.815 1.00 35.66 184 SER A N 1
ATOM 1404 C CA . SER A 1 184 ? 21.337 4.698 6.867 1.00 35.66 184 SER A CA 1
ATOM 1405 C C . SER A 1 184 ? 22.510 5.360 7.597 1.00 35.66 184 SER A C 1
ATOM 1407 O O . SER A 1 184 ? 22.342 6.367 8.285 1.00 35.66 184 SER A O 1
ATOM 1409 N N . ASP A 1 185 ? 23.718 4.811 7.442 1.00 33.41 185 ASP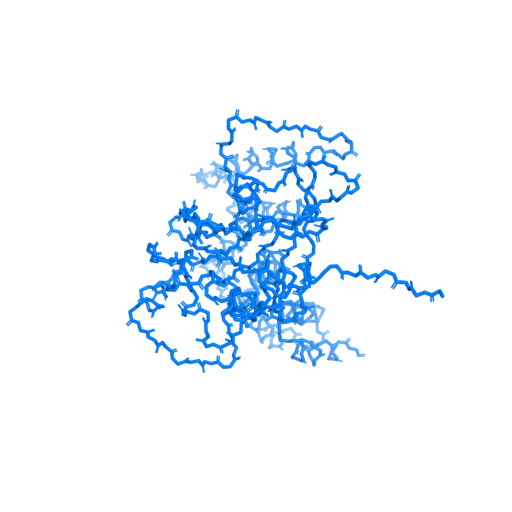 A N 1
ATOM 1410 C CA . ASP A 1 185 ? 24.969 5.366 7.998 1.00 33.41 185 ASP A CA 1
ATOM 1411 C C . ASP A 1 185 ? 25.353 6.723 7.356 1.00 33.41 185 ASP A C 1
ATOM 1413 O O . ASP A 1 185 ? 26.319 7.372 7.763 1.00 33.41 185 ASP A O 1
ATOM 1417 N N . ASN A 1 186 ? 24.587 7.184 6.362 1.00 33.25 186 ASN A N 1
ATOM 1418 C CA . ASN A 1 186 ? 24.689 8.514 5.779 1.00 33.25 186 ASN A CA 1
ATOM 1419 C C . ASN A 1 186 ? 23.444 9.323 6.154 1.00 33.25 186 ASN A C 1
ATOM 1421 O O . ASN A 1 186 ? 22.382 9.172 5.558 1.00 33.25 186 ASN A O 1
ATOM 1425 N N . GLY A 1 187 ? 23.590 10.181 7.165 1.00 31.47 187 GLY A N 1
ATOM 1426 C CA . GLY A 1 187 ? 22.504 11.024 7.663 1.00 31.47 187 GLY A CA 1
ATOM 1427 C C . GLY A 1 187 ? 21.877 11.931 6.588 1.00 31.47 187 GLY A C 1
ATOM 1428 O O . GLY A 1 187 ? 22.528 12.257 5.590 1.00 31.47 187 GLY A O 1
ATOM 1429 N N . PRO A 1 188 ? 20.624 12.369 6.795 1.00 30.58 188 PRO A N 1
ATOM 1430 C CA . PRO A 1 188 ? 19.851 13.071 5.779 1.00 30.58 188 PRO A CA 1
ATOM 1431 C C . PRO A 1 188 ? 20.450 14.439 5.434 1.00 30.58 188 PRO A C 1
ATOM 1433 O O . PRO A 1 188 ? 20.880 15.202 6.303 1.00 30.58 188 PRO A O 1
ATOM 1436 N N . VAL A 1 189 ? 20.445 14.763 4.139 1.00 32.47 189 VAL A N 1
ATOM 1437 C CA . VAL A 1 189 ? 20.738 16.106 3.624 1.00 32.47 189 VAL A CA 1
ATOM 1438 C C . VAL A 1 189 ? 19.430 16.894 3.553 1.00 32.47 189 VAL A C 1
ATOM 1440 O O . VAL A 1 189 ? 18.497 16.493 2.865 1.00 32.47 189 VAL A O 1
ATOM 1443 N N . THR A 1 190 ? 19.380 18.026 4.252 1.00 31.92 190 THR A N 1
ATOM 1444 C CA . THR A 1 190 ? 18.234 18.942 4.331 1.00 31.92 190 THR A CA 1
ATOM 1445 C C . THR A 1 190 ? 18.077 19.809 3.076 1.00 31.92 190 THR A C 1
ATOM 1447 O O . THR A 1 190 ? 19.048 20.370 2.561 1.00 31.92 190 THR A O 1
ATOM 1450 N N . VAL A 1 191 ? 16.833 19.973 2.611 1.00 27.97 191 VAL A N 1
ATOM 1451 C CA . VAL A 1 191 ? 16.430 20.954 1.586 1.00 27.97 191 VAL A CA 1
ATOM 1452 C C . VAL A 1 191 ? 15.589 22.032 2.285 1.00 27.97 191 VAL A C 1
ATOM 1454 O O . VAL A 1 191 ? 14.627 21.663 2.951 1.00 27.97 191 VAL A O 1
ATOM 1457 N N . PRO A 1 192 ? 15.908 23.338 2.200 1.00 32.09 192 PRO A N 1
ATOM 1458 C CA . PRO A 1 192 ? 15.236 24.330 3.033 1.00 32.09 192 PRO A CA 1
ATOM 1459 C C . PRO A 1 192 ? 13.956 24.916 2.413 1.00 32.09 192 PRO A C 1
ATOM 1461 O O . PRO A 1 192 ? 13.937 25.270 1.233 1.00 32.09 192 PRO A O 1
ATOM 1464 N N . ASP A 1 193 ? 12.986 25.155 3.307 1.00 33.94 193 ASP A N 1
ATOM 1465 C CA . ASP A 1 193 ? 11.869 26.126 3.262 1.00 33.94 193 ASP A CA 1
ATOM 1466 C C . ASP A 1 193 ? 10.463 25.636 2.840 1.00 33.94 193 ASP A C 1
ATOM 1468 O O . ASP A 1 193 ? 9.719 26.298 2.115 1.00 33.94 193 ASP A O 1
ATOM 1472 N N . LEU A 1 194 ? 10.062 24.494 3.394 1.00 33.25 194 LEU A N 1
ATOM 1473 C CA . LEU A 1 194 ? 8.749 24.302 4.024 1.00 33.25 194 LEU A CA 1
ATOM 1474 C C . LEU A 1 194 ? 9.064 24.048 5.512 1.00 33.25 194 LEU A C 1
ATOM 1476 O O . LEU A 1 194 ? 10.167 23.583 5.790 1.00 33.25 194 LEU A O 1
ATOM 1480 N N . ALA A 1 195 ? 8.199 24.387 6.475 1.00 39.69 195 ALA A N 1
ATOM 1481 C CA . ALA A 1 195 ? 8.430 23.977 7.871 1.00 39.69 195 ALA A CA 1
ATOM 1482 C C . ALA A 1 195 ? 8.794 22.481 7.880 1.00 39.69 195 ALA A C 1
ATOM 1484 O O . ALA A 1 195 ? 8.066 21.711 7.253 1.00 39.69 195 ALA A O 1
ATOM 1485 N N . ASP A 1 196 ? 9.955 22.125 8.444 1.00 46.38 196 ASP A N 1
ATOM 1486 C CA . ASP A 1 196 ? 10.591 20.818 8.248 1.00 46.38 196 ASP A CA 1
ATOM 1487 C C . ASP A 1 196 ? 9.546 19.727 8.526 1.00 46.38 196 ASP A C 1
ATOM 1489 O O . ASP A 1 196 ? 9.070 19.592 9.652 1.00 46.38 196 ASP A O 1
ATOM 1493 N N . GLU A 1 197 ? 9.146 18.951 7.513 1.00 45.47 197 GLU A N 1
ATOM 1494 C CA . GLU A 1 197 ? 8.192 17.845 7.697 1.00 45.47 197 GLU A CA 1
ATOM 1495 C C . GLU A 1 197 ? 8.694 16.876 8.787 1.00 45.47 197 GLU A C 1
ATOM 1497 O O . GLU A 1 197 ? 7.895 16.264 9.494 1.00 45.47 197 GLU A O 1
ATOM 1502 N N . GLY A 1 198 ? 10.019 16.816 8.991 1.00 53.00 198 GLY A N 1
ATOM 1503 C CA . GLY A 1 198 ? 10.672 16.118 10.098 1.00 53.00 198 GLY A CA 1
ATOM 1504 C C . GLY A 1 198 ? 10.501 16.767 11.479 1.00 53.00 198 GLY A C 1
ATOM 1505 O O . GLY A 1 198 ? 10.412 16.039 12.462 1.00 53.00 198 GLY A O 1
ATOM 1506 N N . GLU A 1 199 ? 10.413 18.097 11.580 1.00 58.16 199 GLU A N 1
ATOM 1507 C CA . GLU A 1 199 ? 10.123 18.806 12.838 1.00 58.16 199 GLU A CA 1
ATOM 1508 C C . GLU A 1 199 ? 8.670 18.554 13.256 1.00 58.16 199 GLU A C 1
ATOM 1510 O O . GLU A 1 199 ? 8.422 18.125 14.379 1.00 58.16 199 GLU A O 1
ATOM 1515 N N . ILE A 1 200 ? 7.723 18.669 12.316 1.00 56.44 200 ILE A N 1
ATOM 1516 C CA . ILE A 1 200 ? 6.308 18.333 12.552 1.00 56.44 200 ILE A CA 1
ATOM 1517 C C . ILE A 1 200 ? 6.154 16.846 12.904 1.00 56.44 200 ILE A C 1
ATOM 1519 O O . ILE A 1 200 ? 5.382 16.492 13.794 1.00 56.44 200 ILE A O 1
ATOM 1523 N N . ALA A 1 201 ? 6.889 15.954 12.233 1.00 61.88 201 ALA A N 1
ATOM 1524 C CA . ALA A 1 201 ? 6.851 14.527 12.539 1.00 61.88 201 ALA A CA 1
ATOM 1525 C C . ALA A 1 201 ? 7.405 14.208 13.935 1.00 61.88 201 ALA A C 1
ATOM 1527 O O . ALA A 1 201 ? 6.816 13.380 14.629 1.00 61.88 201 ALA A O 1
ATOM 1528 N N . ALA A 1 202 ? 8.491 14.861 14.356 1.00 72.31 202 ALA A N 1
ATOM 1529 C CA . ALA A 1 202 ? 9.051 14.704 15.695 1.00 72.31 202 ALA A CA 1
ATOM 1530 C C . ALA A 1 202 ? 8.095 15.240 16.774 1.00 72.31 202 ALA A C 1
ATOM 1532 O O . ALA A 1 202 ? 7.808 14.532 17.735 1.00 72.31 202 ALA A O 1
ATOM 1533 N N . GLU A 1 203 ? 7.520 16.430 16.577 1.00 76.94 203 GLU A N 1
ATOM 1534 C CA . GLU A 1 203 ? 6.530 17.004 17.498 1.00 76.94 203 GLU A CA 1
ATOM 1535 C C . GLU A 1 203 ? 5.290 16.110 17.649 1.00 76.94 203 GLU A C 1
ATOM 1537 O O . GLU A 1 203 ? 4.763 15.950 18.750 1.00 76.94 203 GLU A O 1
ATOM 1542 N N . LEU A 1 204 ? 4.828 15.487 16.559 1.00 77.12 204 LEU A N 1
ATOM 1543 C CA . LEU A 1 204 ? 3.707 14.547 16.606 1.00 77.12 204 LEU A CA 1
ATOM 1544 C C . LEU A 1 204 ? 4.051 13.241 17.323 1.00 77.12 204 LEU A C 1
ATOM 1546 O O . LEU A 1 204 ? 3.176 12.674 17.968 1.00 77.12 204 LEU A O 1
ATOM 1550 N N . GLN A 1 205 ? 5.290 12.757 17.219 1.00 81.25 205 GLN A N 1
ATOM 1551 C CA . GLN A 1 205 ? 5.745 11.583 17.972 1.00 81.25 205 GLN A CA 1
ATOM 1552 C C . GLN A 1 205 ? 5.851 11.879 19.471 1.00 81.25 205 GLN A C 1
ATOM 1554 O O . GLN A 1 205 ? 5.430 11.058 20.283 1.00 81.25 205 GLN A O 1
ATOM 1559 N N . ASP A 1 206 ? 6.357 13.057 19.836 1.00 85.62 206 ASP A N 1
ATOM 1560 C CA . ASP A 1 206 ? 6.405 13.499 21.231 1.00 85.62 206 ASP A CA 1
ATOM 1561 C C . ASP A 1 206 ? 4.987 13.648 21.809 1.00 85.62 206 ASP A C 1
ATOM 1563 O O . ASP A 1 206 ? 4.715 13.185 22.919 1.00 85.62 206 ASP A O 1
ATOM 1567 N N . LEU A 1 207 ? 4.059 14.224 21.034 1.00 87.00 207 LEU A N 1
ATOM 1568 C CA . LEU A 1 207 ? 2.646 14.323 21.406 1.00 87.00 207 LEU A CA 1
ATOM 1569 C C . LEU A 1 207 ? 1.987 12.944 21.549 1.00 87.00 207 LEU A C 1
ATOM 1571 O O . LEU A 1 207 ? 1.213 12.730 22.479 1.00 87.00 207 LEU A O 1
ATOM 1575 N N . GLU A 1 208 ? 2.272 12.009 20.641 1.00 89.31 208 GLU A N 1
ATOM 1576 C CA . GLU A 1 208 ? 1.796 10.627 20.741 1.00 89.31 208 GLU A CA 1
ATOM 1577 C C . GLU A 1 208 ? 2.275 9.979 22.035 1.00 89.31 208 GLU A C 1
ATOM 1579 O O . GLU A 1 208 ? 1.450 9.457 22.777 1.00 89.31 208 GLU A O 1
ATOM 1584 N N . ALA A 1 209 ? 3.563 10.083 22.361 1.00 90.81 209 ALA A N 1
ATOM 1585 C CA . ALA A 1 209 ? 4.100 9.537 23.602 1.00 90.81 209 ALA A CA 1
ATOM 1586 C C . ALA A 1 209 ? 3.416 10.133 24.847 1.00 90.81 209 ALA A C 1
ATOM 1588 O O . ALA A 1 209 ? 2.996 9.383 25.729 1.00 90.81 209 ALA A O 1
ATOM 1589 N N . GLU A 1 210 ? 3.239 11.459 24.905 1.00 90.88 210 GLU A N 1
ATOM 1590 C CA . GLU A 1 210 ? 2.560 12.126 26.026 1.00 90.88 210 GLU A CA 1
ATOM 1591 C C . GLU A 1 210 ? 1.099 11.670 26.172 1.00 90.88 210 GLU A C 1
ATOM 1593 O O . GLU A 1 210 ? 0.616 11.431 27.282 1.00 90.88 210 GLU A O 1
ATOM 1598 N N . LEU A 1 211 ? 0.384 11.525 25.054 1.00 87.75 211 LEU A N 1
ATOM 1599 C CA . LEU A 1 211 ? -1.014 11.109 25.066 1.00 87.75 211 LEU A CA 1
ATOM 1600 C C . LEU A 1 211 ? -1.185 9.608 25.340 1.00 87.75 211 LEU A C 1
ATOM 1602 O O . LEU A 1 211 ? -2.161 9.242 25.994 1.00 87.75 211 LEU A O 1
ATOM 1606 N N . GLU A 1 212 ? -0.260 8.743 24.914 1.00 89.62 212 GLU A N 1
ATOM 1607 C CA . GLU A 1 212 ? -0.242 7.324 25.306 1.00 89.62 212 GLU A CA 1
ATOM 1608 C C . GLU A 1 212 ? 0.025 7.161 26.809 1.00 89.62 212 GLU A C 1
ATOM 1610 O O . GLU A 1 212 ? -0.659 6.375 27.470 1.00 89.62 212 GLU A O 1
ATOM 1615 N N . ASP A 1 213 ? 0.945 7.947 27.377 1.00 89.56 213 ASP A N 1
ATOM 1616 C CA . ASP A 1 213 ? 1.179 7.982 28.824 1.00 89.56 213 ASP A CA 1
ATOM 1617 C C . ASP A 1 213 ? -0.081 8.441 29.580 1.00 89.56 213 ASP A C 1
ATOM 1619 O O . ASP A 1 213 ? -0.434 7.866 30.613 1.00 89.56 213 ASP A O 1
ATOM 1623 N N . ALA A 1 214 ? -0.806 9.433 29.047 1.00 88.44 214 ALA A N 1
ATOM 1624 C CA . ALA A 1 214 ? -2.079 9.878 29.613 1.00 88.44 214 ALA A CA 1
ATOM 1625 C C . ALA A 1 214 ? -3.180 8.807 29.516 1.00 88.44 214 ALA A C 1
ATOM 1627 O O . ALA A 1 214 ? -3.951 8.656 30.456 1.00 88.44 214 ALA A O 1
ATOM 1628 N N . ILE A 1 215 ? -3.246 8.034 28.426 1.00 85.00 215 ILE A N 1
ATOM 1629 C CA . ILE A 1 215 ? -4.189 6.907 28.294 1.00 85.00 215 ILE A CA 1
ATOM 1630 C C . ILE A 1 215 ? -3.887 5.814 29.332 1.00 85.00 215 ILE A C 1
ATOM 1632 O O . ILE A 1 215 ? -4.803 5.166 29.840 1.00 85.00 215 ILE A O 1
ATOM 1636 N N . ALA A 1 216 ? -2.608 5.589 29.643 1.00 85.56 216 ALA A N 1
ATOM 1637 C CA . ALA A 1 216 ? -2.185 4.582 30.611 1.00 85.56 216 ALA A CA 1
ATOM 1638 C C . ALA A 1 216 ? -2.468 4.974 32.076 1.00 85.56 216 ALA A C 1
ATOM 1640 O O . ALA A 1 216 ? -2.539 4.093 32.940 1.00 85.56 216 ALA A O 1
ATOM 1641 N N . ASP A 1 217 ? -2.631 6.265 32.378 1.00 84.31 217 ASP A N 1
ATOM 1642 C CA . ASP A 1 217 ? -3.032 6.744 33.703 1.00 84.31 217 ASP A CA 1
ATOM 1643 C C . ASP A 1 217 ? -4.562 6.784 33.820 1.00 84.31 217 ASP A C 1
ATOM 1645 O O . ASP A 1 217 ? -5.224 7.658 33.271 1.00 84.31 217 ASP A O 1
ATOM 1649 N N . GLU A 1 218 ? -5.131 5.877 34.623 1.00 71.69 218 GLU A N 1
ATOM 1650 C CA . GLU A 1 218 ? -6.578 5.784 34.891 1.00 71.69 218 GLU A CA 1
ATOM 1651 C C . GLU A 1 218 ? -7.213 7.085 35.445 1.00 71.69 218 GLU A C 1
ATOM 1653 O O . GLU A 1 218 ? -8.440 7.180 35.526 1.00 71.69 218 GLU A O 1
ATOM 1658 N N . ASN A 1 219 ? -6.410 8.075 35.863 1.00 67.69 219 ASN A N 1
ATOM 1659 C CA . ASN A 1 219 ? -6.870 9.387 36.335 1.00 67.69 219 ASN A CA 1
ATOM 1660 C C . ASN A 1 219 ? -6.573 10.545 35.365 1.00 67.69 219 ASN A C 1
ATOM 1662 O O . ASN A 1 219 ? -6.986 11.676 35.649 1.00 67.69 219 ASN A O 1
ATOM 1666 N N . ALA A 1 220 ? -5.852 10.293 34.273 1.00 61.69 220 ALA A N 1
ATOM 1667 C CA . ALA A 1 220 ? -5.609 11.252 33.204 1.00 61.69 220 ALA A CA 1
ATOM 1668 C C . ALA A 1 220 ? -6.637 11.049 32.070 1.00 61.69 220 ALA A C 1
ATOM 1670 O O . ALA A 1 220 ? -7.558 10.251 32.202 1.00 61.69 220 ALA A O 1
ATOM 1671 N N . LEU A 1 221 ? -6.585 11.906 31.048 1.00 62.91 221 LEU A N 1
ATOM 1672 C CA . LEU A 1 221 ? -7.608 12.126 30.009 1.00 62.91 221 LEU A CA 1
ATOM 1673 C C . LEU A 1 221 ? -8.366 10.877 29.501 1.00 62.91 221 LEU A C 1
ATOM 1675 O O . LEU A 1 221 ? -7.828 9.780 29.413 1.00 62.91 221 LEU A O 1
ATOM 1679 N N . ASP A 1 222 ? -9.622 11.082 29.084 1.00 84.75 222 ASP A N 1
ATOM 1680 C CA . ASP A 1 222 ? -10.458 10.034 28.480 1.00 84.75 222 ASP A CA 1
ATOM 1681 C C . ASP A 1 222 ? -9.803 9.488 27.197 1.00 84.75 222 ASP A C 1
ATOM 1683 O O . ASP A 1 222 ? -9.436 10.262 26.311 1.00 84.75 222 ASP A O 1
ATOM 1687 N N . GLU A 1 223 ? -9.683 8.159 27.074 1.00 89.00 223 GLU A N 1
ATOM 1688 C CA . GLU A 1 223 ? -8.993 7.476 25.962 1.00 89.00 223 GLU A CA 1
ATOM 1689 C C . GLU A 1 223 ? -9.484 7.965 24.589 1.00 89.00 223 GLU A C 1
ATOM 1691 O O . GLU A 1 223 ? -8.699 8.156 23.657 1.00 89.00 223 GLU A O 1
ATOM 1696 N N . PHE A 1 224 ? -10.788 8.232 24.478 1.00 91.44 224 PHE A N 1
ATOM 1697 C CA . PHE A 1 224 ? -11.395 8.789 23.275 1.00 91.44 224 PHE A CA 1
ATOM 1698 C C . PHE A 1 224 ? -10.809 10.158 22.902 1.00 91.44 224 PHE A C 1
ATOM 1700 O O . PHE A 1 224 ? -10.535 10.404 21.728 1.00 91.44 224 PHE A O 1
ATOM 1707 N N . GLU A 1 225 ? -10.615 11.053 23.874 1.00 88.94 225 GLU A N 1
ATOM 1708 C CA . GLU A 1 225 ? -10.091 12.398 23.634 1.00 88.94 225 GLU A CA 1
ATOM 1709 C C . GLU A 1 225 ? -8.655 12.322 23.107 1.00 88.94 225 GLU A C 1
ATOM 1711 O O . GLU A 1 225 ? -8.388 12.840 22.019 1.00 88.94 225 GLU A O 1
ATOM 1716 N N . CYS A 1 226 ? -7.776 11.573 23.780 1.00 89.25 226 CYS A N 1
ATOM 1717 C CA . CYS A 1 226 ? -6.389 11.381 23.348 1.00 89.25 226 CYS A CA 1
ATOM 1718 C C . CYS A 1 226 ? -6.300 10.800 21.931 1.00 89.25 226 CYS A C 1
ATOM 1720 O O . CYS A 1 226 ? -5.654 11.372 21.050 1.00 89.25 226 CYS A O 1
ATOM 1722 N N . ARG A 1 227 ? -7.005 9.692 21.670 1.00 91.19 227 ARG A N 1
ATOM 1723 C CA . ARG A 1 227 ? -6.974 9.040 20.353 1.00 91.19 227 ARG A CA 1
ATOM 1724 C C . ARG A 1 227 ? -7.560 9.935 19.260 1.00 91.19 227 ARG A C 1
ATOM 1726 O O . ARG A 1 227 ? -7.053 9.929 18.140 1.00 91.19 227 ARG A O 1
ATOM 1733 N N . SER A 1 228 ? -8.604 10.715 19.563 1.00 91.06 228 SER A N 1
ATOM 1734 C CA . SER A 1 228 ? -9.225 11.621 18.587 1.00 91.06 228 SER A CA 1
ATOM 1735 C C . SER A 1 228 ? -8.289 12.743 18.145 1.00 91.06 228 SER A C 1
ATOM 1737 O O . SER A 1 228 ? -8.248 13.072 16.957 1.00 91.06 228 SER A O 1
ATOM 1739 N N . ILE A 1 229 ? -7.510 13.285 19.087 1.00 87.56 229 ILE A N 1
ATOM 1740 C CA . ILE A 1 229 ? -6.501 14.309 18.822 1.00 87.56 229 ILE A CA 1
ATOM 1741 C C . ILE A 1 229 ? -5.420 13.731 17.911 1.00 87.56 229 ILE A C 1
ATOM 1743 O O . ILE A 1 229 ? -5.143 14.318 16.868 1.00 87.56 229 ILE A O 1
ATOM 1747 N N . LEU A 1 230 ? -4.875 12.558 18.247 1.00 86.25 230 LEU A N 1
ATOM 1748 C CA . LEU A 1 230 ? -3.827 11.914 17.451 1.00 86.25 230 LEU A CA 1
ATOM 1749 C C . LEU A 1 230 ? -4.302 11.568 16.040 1.00 86.25 230 LEU A C 1
ATOM 1751 O O . LEU A 1 230 ? -3.646 11.921 15.062 1.00 86.25 230 LEU A O 1
ATOM 1755 N N . ALA A 1 231 ? -5.474 10.944 15.907 1.00 86.38 231 ALA A N 1
ATOM 1756 C CA . ALA A 1 231 ? -6.031 10.598 14.603 1.00 86.38 231 ALA A CA 1
ATOM 1757 C C . ALA A 1 231 ? -6.185 11.828 13.691 1.00 86.38 231 ALA A C 1
ATOM 1759 O O . ALA A 1 231 ? -5.824 11.779 12.515 1.00 86.38 231 ALA A O 1
ATOM 1760 N N . GLN A 1 232 ? -6.700 12.937 14.230 1.00 82.56 232 GLN A N 1
ATOM 1761 C CA . GLN A 1 232 ? -6.888 14.170 13.469 1.00 82.56 232 GLN A CA 1
ATOM 1762 C C . GLN A 1 232 ? -5.552 14.848 13.143 1.00 82.56 232 GLN A C 1
ATOM 1764 O O . GLN A 1 232 ? -5.346 15.252 12.000 1.00 82.56 232 GLN A O 1
ATOM 1769 N N . ALA A 1 233 ? -4.632 14.917 14.107 1.00 78.44 233 ALA A N 1
ATOM 1770 C CA . ALA A 1 233 ? -3.317 15.517 13.921 1.00 78.44 233 ALA A CA 1
ATOM 1771 C C . ALA A 1 233 ? -2.514 14.787 12.833 1.00 78.44 233 ALA A C 1
ATOM 1773 O O . ALA A 1 233 ? -1.969 15.425 11.933 1.00 78.44 233 ALA A O 1
ATOM 1774 N N . TYR A 1 234 ? -2.529 13.452 12.834 1.00 79.38 234 TYR A N 1
ATOM 1775 C CA . TYR A 1 234 ? -1.877 12.662 11.791 1.00 79.38 234 TYR A CA 1
ATOM 1776 C C . TYR A 1 234 ? -2.561 12.769 10.422 1.00 79.38 234 TYR A C 1
ATOM 1778 O O . TYR A 1 234 ? -1.874 12.729 9.403 1.00 79.38 234 TYR A O 1
ATOM 1786 N N . LEU A 1 235 ? -3.887 12.945 10.357 1.00 75.31 235 LEU A N 1
ATOM 1787 C CA . LEU A 1 235 ? -4.572 13.234 9.089 1.00 75.31 235 LEU A CA 1
ATOM 1788 C C . LEU A 1 235 ? -4.193 14.610 8.531 1.00 75.31 235 LEU A C 1
ATOM 1790 O O . LEU A 1 235 ? -3.982 14.740 7.326 1.00 75.31 235 LEU A O 1
ATOM 1794 N N . ASP A 1 236 ? -4.121 15.628 9.386 1.00 75.50 236 ASP A N 1
ATOM 1795 C CA . ASP A 1 236 ? -3.797 16.998 8.978 1.00 75.50 236 ASP A CA 1
ATOM 1796 C C . ASP A 1 236 ? -2.322 17.134 8.571 1.00 75.50 236 ASP A C 1
ATOM 1798 O O . ASP A 1 236 ? -2.006 17.888 7.651 1.00 75.50 236 ASP A O 1
ATOM 1802 N N . ALA A 1 237 ? -1.441 16.340 9.183 1.00 71.19 237 ALA A N 1
ATOM 1803 C CA . ALA A 1 237 ? -0.026 16.233 8.835 1.00 71.19 237 ALA A CA 1
ATOM 1804 C C . ALA A 1 237 ? 0.268 15.255 7.682 1.00 71.19 237 ALA A C 1
ATOM 1806 O O . ALA A 1 237 ? 1.429 14.939 7.433 1.00 71.19 237 ALA A O 1
ATOM 1807 N N . ALA A 1 238 ? -0.760 14.749 6.991 1.00 69.38 238 ALA A N 1
ATOM 1808 C CA . ALA A 1 238 ? -0.618 13.800 5.885 1.00 69.38 238 ALA A CA 1
ATOM 1809 C C . ALA A 1 238 ? 0.207 12.540 6.237 1.00 69.38 238 ALA A C 1
ATOM 1811 O O . ALA A 1 238 ? 0.890 11.974 5.384 1.00 69.38 238 ALA A O 1
ATOM 1812 N N . GLN A 1 239 ? 0.076 12.047 7.474 1.00 70.19 239 GLN A N 1
ATOM 1813 C CA . GLN A 1 239 ? 0.625 10.774 7.954 1.00 70.19 239 GLN A CA 1
ATOM 1814 C C . GLN A 1 239 ? -0.500 9.733 8.130 1.00 70.19 239 GLN A C 1
ATOM 1816 O O . GLN A 1 239 ? -0.812 9.298 9.245 1.00 70.19 239 GLN A O 1
ATOM 1821 N N . PRO A 1 240 ? -1.148 9.293 7.035 1.00 65.75 240 PRO A N 1
ATOM 1822 C CA . PRO A 1 240 ? -2.398 8.544 7.103 1.00 65.75 240 PRO A CA 1
ATOM 1823 C C . PRO A 1 240 ? -2.259 7.167 7.763 1.00 65.75 240 PRO A C 1
ATOM 1825 O O . PRO A 1 240 ? -3.244 6.645 8.268 1.00 65.75 240 PRO A O 1
ATOM 1828 N N . ARG A 1 241 ? -1.059 6.575 7.820 1.00 72.31 241 ARG A N 1
ATOM 1829 C CA . ARG A 1 241 ? -0.832 5.284 8.497 1.00 72.31 241 ARG A CA 1
ATOM 1830 C C . ARG A 1 241 ? -0.957 5.373 10.009 1.00 72.31 241 ARG A C 1
ATOM 1832 O O . ARG A 1 241 ? -1.665 4.570 10.604 1.00 72.31 241 ARG A O 1
ATOM 1839 N N . ARG A 1 242 ? -0.322 6.378 10.613 1.00 78.94 242 ARG A N 1
ATOM 1840 C CA . ARG A 1 242 ? -0.463 6.669 12.044 1.00 78.94 242 ARG A CA 1
ATOM 1841 C C . ARG A 1 242 ? -1.912 7.028 12.374 1.00 78.94 242 ARG A C 1
ATOM 1843 O O . ARG A 1 242 ? -2.477 6.513 13.332 1.00 78.94 242 ARG A O 1
ATOM 1850 N N . ALA A 1 243 ? -2.564 7.802 11.503 1.00 79.12 243 ALA A N 1
ATOM 1851 C CA . ALA A 1 243 ? -3.987 8.093 11.647 1.00 79.12 243 ALA A CA 1
ATOM 1852 C C . ALA A 1 243 ? -4.872 6.832 11.644 1.00 79.12 243 ALA A C 1
ATOM 1854 O O . ALA A 1 243 ? -5.839 6.785 12.406 1.00 79.12 243 ALA A O 1
ATOM 1855 N N . VAL A 1 244 ? -4.557 5.817 10.824 1.00 81.31 244 VAL A N 1
ATOM 1856 C CA . VAL A 1 244 ? -5.304 4.547 10.811 1.00 81.31 244 VAL A CA 1
ATOM 1857 C C . VAL A 1 244 ? -5.260 3.868 12.178 1.00 81.31 244 VAL A C 1
ATOM 1859 O O . VAL A 1 244 ? -6.326 3.517 12.675 1.00 81.31 244 VAL A O 1
ATOM 1862 N N . VAL A 1 245 ? -4.088 3.772 12.816 1.00 85.38 245 VAL A N 1
ATOM 1863 C CA . VAL A 1 245 ? -3.932 3.129 14.137 1.00 85.38 245 VAL A CA 1
ATOM 1864 C C . VAL A 1 245 ? -4.897 3.732 15.161 1.00 85.38 245 VAL A C 1
ATOM 1866 O O . VAL A 1 245 ? -5.652 3.022 15.825 1.00 85.38 245 VAL A O 1
ATOM 1869 N N . HIS A 1 246 ? -4.937 5.062 15.253 1.00 89.44 246 HIS A N 1
ATOM 1870 C CA . HIS A 1 246 ? -5.814 5.730 16.214 1.00 89.44 246 HIS A CA 1
ATOM 1871 C C . HIS A 1 246 ? -7.291 5.689 15.800 1.00 89.44 246 HIS A C 1
ATOM 1873 O O . HIS A 1 246 ? -8.164 5.591 16.664 1.00 89.44 246 HIS A O 1
ATOM 1879 N N . CYS A 1 247 ? -7.599 5.712 14.499 1.00 90.88 247 CYS A N 1
ATOM 1880 C CA . CYS A 1 247 ? -8.967 5.525 14.015 1.00 90.88 247 CYS A CA 1
ATOM 1881 C C . CYS A 1 247 ? -9.500 4.115 14.326 1.00 90.88 247 CYS A C 1
ATOM 1883 O O . CYS A 1 247 ? -10.648 3.992 14.751 1.00 90.88 247 CYS A O 1
ATOM 1885 N N . GLU A 1 248 ? -8.694 3.064 14.142 1.00 92.19 248 GLU A N 1
ATOM 1886 C CA . GLU A 1 248 ? -9.042 1.677 14.487 1.00 92.19 248 GLU A CA 1
ATOM 1887 C C . GLU A 1 248 ? -9.302 1.546 15.992 1.00 92.19 248 GLU A C 1
ATOM 1889 O O . GLU A 1 248 ? -10.365 1.061 16.388 1.00 92.19 248 GLU A O 1
ATOM 1894 N N . ALA A 1 249 ? -8.406 2.089 16.825 1.00 90.88 249 ALA A N 1
ATOM 1895 C CA . ALA A 1 249 ? -8.569 2.105 18.278 1.00 90.88 249 ALA A CA 1
ATOM 1896 C C . ALA A 1 249 ? -9.862 2.821 18.716 1.00 90.88 249 ALA A C 1
ATOM 1898 O O . ALA A 1 249 ? -10.598 2.318 19.564 1.00 90.88 249 ALA A O 1
ATOM 1899 N N . LEU A 1 250 ? -10.198 3.962 18.102 1.00 94.81 250 LEU A N 1
ATOM 1900 C CA . LEU A 1 250 ? -11.447 4.684 18.378 1.00 94.81 250 LEU A CA 1
ATOM 1901 C C . LEU A 1 250 ? -12.685 3.891 17.971 1.00 94.81 250 LEU A C 1
ATOM 1903 O O . LEU A 1 250 ? -13.667 3.859 18.715 1.00 94.81 250 LEU A O 1
ATOM 1907 N N . VAL A 1 251 ? -12.659 3.250 16.800 1.00 95.62 251 VAL A N 1
ATOM 1908 C CA . VAL A 1 251 ? -13.766 2.401 16.347 1.00 95.62 251 VAL A CA 1
ATOM 1909 C C . VAL A 1 251 ? -13.955 1.230 17.309 1.00 95.62 251 VAL A C 1
ATOM 1911 O O . VAL A 1 251 ? -15.092 0.951 17.695 1.00 95.62 251 VAL A O 1
ATOM 1914 N N . GLU A 1 252 ? -12.880 0.581 17.753 1.00 94.62 252 GLU A N 1
ATOM 1915 C CA . GLU A 1 252 ? -12.948 -0.503 18.734 1.00 94.62 252 GLU A CA 1
ATOM 1916 C C . GLU A 1 252 ? -13.480 -0.014 20.089 1.00 94.62 252 GLU A C 1
ATOM 1918 O O . GLU A 1 252 ? -14.418 -0.600 20.640 1.00 94.62 252 GLU A O 1
ATOM 1923 N N . LEU A 1 253 ? -12.930 1.082 20.618 1.00 93.88 253 LEU A N 1
ATOM 1924 C CA . LEU A 1 253 ? -13.355 1.689 21.878 1.00 93.88 253 LEU A CA 1
ATOM 1925 C C . LEU A 1 253 ? -14.853 1.997 21.865 1.00 93.88 253 LEU A C 1
ATOM 1927 O O . LEU A 1 253 ? -15.580 1.546 22.749 1.00 93.88 253 LEU A O 1
ATOM 1931 N N . LEU A 1 254 ? -15.333 2.703 20.841 1.00 94.38 254 LEU A N 1
ATOM 1932 C CA . LEU A 1 254 ? -16.741 3.085 20.720 1.00 94.38 254 LEU A CA 1
ATOM 1933 C C . LEU A 1 254 ? -17.651 1.881 20.479 1.00 94.38 254 LEU A C 1
ATOM 1935 O O . LEU A 1 254 ? -18.778 1.850 20.968 1.00 94.38 254 LEU A O 1
ATOM 1939 N N . THR A 1 255 ? -17.164 0.852 19.785 1.00 93.88 255 THR A N 1
ATOM 1940 C CA . THR A 1 255 ? -17.909 -0.404 19.636 1.00 93.88 255 THR A CA 1
ATOM 1941 C C . THR A 1 255 ? -18.124 -1.074 20.991 1.00 93.88 255 THR A C 1
ATOM 1943 O O . THR A 1 255 ? -19.222 -1.558 21.264 1.00 93.88 255 THR A O 1
ATOM 1946 N N . ARG A 1 256 ? -17.104 -1.076 21.858 1.00 93.88 256 ARG A N 1
ATOM 1947 C CA . ARG A 1 256 ? -17.184 -1.657 23.206 1.00 93.88 256 ARG A CA 1
ATOM 1948 C C . ARG A 1 256 ? -18.050 -0.828 24.159 1.00 93.88 256 ARG A C 1
ATOM 1950 O O . ARG A 1 256 ? -18.761 -1.414 24.973 1.00 93.88 256 ARG A O 1
ATOM 1957 N N . THR A 1 257 ? -17.992 0.502 24.083 1.00 92.94 257 THR A N 1
ATOM 1958 C CA . THR A 1 257 ? -18.645 1.399 25.056 1.00 92.94 257 THR A CA 1
ATOM 1959 C C . THR A 1 257 ? -20.056 1.831 24.652 1.00 92.94 257 THR A C 1
ATOM 1961 O O . THR A 1 257 ? -20.923 1.956 25.517 1.00 92.94 257 THR A O 1
ATOM 1964 N N . GLU A 1 258 ? -20.314 2.028 23.357 1.00 92.00 258 GLU A N 1
ATOM 1965 C CA . GLU A 1 258 ? -21.577 2.570 22.829 1.00 92.00 258 GLU A CA 1
ATOM 1966 C C . GLU A 1 258 ? -22.301 1.621 21.864 1.00 92.00 258 GLU A C 1
ATOM 1968 O O . GLU A 1 258 ? -23.503 1.772 21.634 1.00 92.00 258 GLU A O 1
ATOM 1973 N N . GLY A 1 259 ? -21.592 0.632 21.319 1.00 89.38 259 GLY A N 1
ATOM 1974 C CA . GLY A 1 259 ? -22.115 -0.328 20.353 1.00 89.38 259 GLY A CA 1
ATOM 1975 C C . GLY A 1 259 ? -21.828 0.041 18.889 1.00 89.38 259 GLY A C 1
ATOM 1976 O O . GLY A 1 259 ? -21.457 1.172 18.572 1.00 89.38 259 GLY A O 1
ATOM 1977 N N . P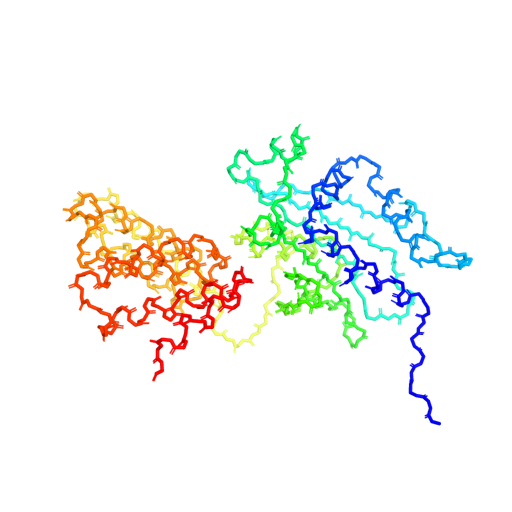RO A 1 260 ? -22.017 -0.918 17.962 1.00 82.62 260 PRO A N 1
ATOM 1978 C CA . PRO A 1 260 ? -21.516 -0.832 16.588 1.00 82.62 260 PRO A CA 1
ATOM 1979 C C . PRO A 1 260 ? -22.276 0.126 15.656 1.00 82.62 260 PRO A C 1
ATOM 1981 O O . PRO A 1 260 ? -21.899 0.272 14.500 1.00 82.62 260 PRO A O 1
ATOM 1984 N N . GLU A 1 261 ? -23.355 0.751 16.130 1.00 84.31 261 GLU A N 1
ATOM 1985 C CA . GLU A 1 261 ? -24.199 1.663 15.341 1.00 84.31 261 GLU A CA 1
ATOM 1986 C C . GLU A 1 261 ? -24.287 3.064 15.972 1.00 84.31 261 GLU A C 1
ATOM 1988 O O . GLU A 1 261 ? -25.158 3.859 15.612 1.00 84.31 261 GLU A O 1
ATOM 1993 N N . SER A 1 262 ? -23.420 3.377 16.945 1.00 89.12 262 SER A N 1
ATOM 1994 C CA . SER A 1 262 ? -23.413 4.700 17.572 1.00 89.12 262 SER A CA 1
ATOM 1995 C C . SER A 1 262 ? -22.998 5.778 16.562 1.00 89.12 262 SER A C 1
ATOM 1997 O O . SER A 1 262 ? -22.170 5.552 15.677 1.00 89.12 262 SER A O 1
ATOM 1999 N N . GLU A 1 263 ? -23.565 6.981 16.686 1.00 89.38 263 GLU A N 1
ATOM 2000 C CA . GLU A 1 263 ? -23.248 8.097 15.786 1.00 89.38 263 GLU A CA 1
ATOM 2001 C C . GLU A 1 263 ? -21.753 8.444 15.816 1.00 89.38 263 GLU A C 1
ATOM 2003 O O . GLU A 1 263 ? -21.135 8.628 14.765 1.00 89.38 263 GLU A O 1
ATOM 2008 N N . ARG A 1 264 ? -21.145 8.446 17.010 1.00 89.25 264 ARG A N 1
ATOM 2009 C CA . ARG A 1 264 ? -19.702 8.665 17.176 1.00 89.25 264 ARG A CA 1
ATOM 2010 C C . ARG A 1 264 ? -18.887 7.577 16.488 1.00 89.25 264 ARG A C 1
ATOM 2012 O O . ARG A 1 264 ? -17.913 7.889 15.807 1.00 89.25 264 ARG A O 1
ATOM 2019 N N . GLN A 1 265 ? -19.300 6.321 16.608 1.00 92.31 265 GLN A N 1
ATOM 2020 C CA . GLN A 1 265 ? -18.606 5.202 15.979 1.00 92.31 265 GLN A CA 1
ATOM 2021 C C . GLN A 1 265 ? -18.678 5.287 14.445 1.00 92.31 265 GLN A C 1
ATOM 2023 O O . GLN A 1 265 ? -17.658 5.166 13.763 1.00 92.31 265 GLN A O 1
ATOM 2028 N N . MET A 1 266 ? -19.844 5.630 13.890 1.00 94.19 266 MET A N 1
ATOM 2029 C CA . MET A 1 266 ? -20.006 5.868 12.453 1.00 94.19 266 MET A CA 1
ATOM 2030 C C . MET A 1 266 ? -19.156 7.033 11.935 1.00 94.19 266 MET A C 1
ATOM 2032 O O . MET A 1 266 ? -18.715 6.995 10.783 1.00 94.19 266 MET A O 1
ATOM 2036 N N . ILE A 1 267 ? -18.939 8.089 12.727 1.00 93.25 267 ILE A N 1
ATOM 2037 C CA . ILE A 1 267 ? -18.035 9.192 12.364 1.00 93.25 267 ILE A CA 1
ATOM 2038 C C . ILE A 1 267 ? -16.609 8.658 12.202 1.00 93.25 267 ILE A C 1
ATOM 2040 O O . ILE A 1 267 ? -16.005 8.853 11.144 1.00 93.25 267 ILE A O 1
ATOM 2044 N N . TRP A 1 268 ? -16.111 7.918 13.193 1.00 94.12 268 TRP A N 1
ATOM 2045 C CA . TRP A 1 268 ? -14.743 7.397 13.188 1.00 94.12 268 TRP A CA 1
ATOM 2046 C C . TRP A 1 268 ? -14.498 6.301 12.154 1.00 94.12 268 TRP A C 1
ATOM 2048 O O . TRP A 1 268 ? -13.432 6.289 11.553 1.00 94.12 268 TRP A O 1
ATOM 2058 N N . ARG A 1 269 ? -15.497 5.482 11.802 1.00 96.25 269 ARG A N 1
ATOM 2059 C CA . ARG A 1 269 ? -15.410 4.595 10.623 1.00 96.25 269 ARG A CA 1
ATOM 2060 C C . ARG A 1 269 ? -15.237 5.375 9.315 1.00 96.25 269 ARG A C 1
ATOM 2062 O O . ARG A 1 269 ? -14.559 4.917 8.399 1.00 96.25 269 ARG A O 1
ATOM 2069 N N . GLY A 1 270 ? -15.827 6.569 9.215 1.00 91.81 270 GLY A N 1
ATOM 2070 C CA . GLY A 1 270 ? -15.657 7.449 8.057 1.00 91.81 270 GLY A CA 1
ATOM 2071 C C . GLY A 1 270 ? -14.246 8.032 7.968 1.00 91.81 270 GLY A C 1
ATOM 2072 O O . GLY A 1 270 ? -13.666 8.067 6.881 1.00 91.81 270 GLY A O 1
ATOM 2073 N N . PHE A 1 271 ? -13.687 8.445 9.109 1.00 91.81 271 PHE A N 1
ATOM 2074 C CA . PHE A 1 271 ? -12.289 8.868 9.209 1.00 91.81 271 PHE A CA 1
ATOM 2075 C C . PHE A 1 271 ? -11.321 7.715 8.941 1.00 91.81 271 PHE A C 1
ATOM 2077 O O . PHE A 1 271 ? -10.391 7.907 8.167 1.00 91.81 271 PHE A O 1
ATOM 2084 N N . LEU A 1 272 ? -11.598 6.512 9.454 1.00 95.81 272 LEU A N 1
ATOM 2085 C CA . LEU A 1 272 ? -10.834 5.301 9.160 1.00 95.81 272 LEU A CA 1
ATOM 2086 C C . LEU A 1 272 ? -10.817 5.010 7.658 1.00 95.81 272 LEU A C 1
ATOM 2088 O O . LEU A 1 272 ? -9.753 4.876 7.072 1.00 95.81 272 LEU A O 1
ATOM 2092 N N . GLY A 1 273 ? -11.978 5.001 6.997 1.00 87.25 273 GLY A N 1
ATOM 2093 C CA . GLY A 1 273 ? -12.048 4.790 5.550 1.00 87.25 273 GLY A CA 1
ATOM 2094 C C . GLY A 1 273 ? -11.289 5.851 4.742 1.00 87.25 273 GLY A C 1
ATOM 2095 O O . GLY A 1 273 ? -10.655 5.534 3.732 1.00 87.25 273 GLY A O 1
ATOM 2096 N N . ARG A 1 274 ? -11.298 7.114 5.193 1.00 85.31 274 ARG A N 1
ATOM 2097 C CA . ARG A 1 274 ? -10.475 8.184 4.606 1.00 85.31 274 ARG A CA 1
ATOM 2098 C C . ARG A 1 274 ? -8.981 7.923 4.823 1.00 85.31 274 ARG A C 1
ATOM 2100 O O . ARG A 1 274 ? -8.241 7.974 3.845 1.00 85.31 274 ARG A O 1
ATOM 2107 N N . ALA A 1 275 ? -8.570 7.632 6.055 1.00 78.00 275 ALA A N 1
ATOM 2108 C CA . ALA A 1 275 ? -7.186 7.357 6.425 1.00 78.00 275 ALA A CA 1
ATOM 2109 C C . ALA A 1 275 ? -6.642 6.141 5.660 1.00 78.00 275 ALA A C 1
ATOM 2111 O O . ALA A 1 275 ? -5.587 6.235 5.049 1.00 78.00 275 ALA A O 1
ATOM 2112 N N . LEU A 1 276 ? -7.409 5.050 5.568 1.00 73.81 276 LEU A N 1
ATOM 2113 C CA . LEU A 1 276 ? -7.082 3.865 4.767 1.00 73.81 276 LEU A CA 1
ATOM 2114 C C . LEU A 1 276 ? -6.926 4.209 3.279 1.00 73.81 276 LEU A C 1
ATOM 2116 O O . LEU A 1 276 ? -5.972 3.768 2.643 1.00 73.81 276 LEU A O 1
ATOM 2120 N N . THR A 1 277 ? -7.810 5.047 2.722 1.00 68.69 277 THR A N 1
ATOM 2121 C CA . THR A 1 277 ? -7.689 5.508 1.326 1.00 68.69 277 THR A CA 1
ATOM 2122 C C . THR A 1 277 ? -6.406 6.316 1.109 1.00 68.69 277 THR A C 1
ATOM 2124 O O . THR A 1 277 ? -5.711 6.115 0.116 1.00 68.69 277 THR A O 1
ATOM 2127 N N . GLU A 1 278 ? -6.078 7.231 2.023 1.00 73.75 278 GLU A N 1
ATOM 2128 C CA . GLU A 1 278 ? -4.873 8.072 1.954 1.00 73.75 278 GLU A CA 1
ATOM 2129 C C . GLU A 1 278 ? -3.592 7.257 2.212 1.00 73.75 278 GLU A C 1
ATOM 2131 O O . GLU A 1 278 ? -2.574 7.490 1.566 1.00 73.75 278 GLU A O 1
ATOM 2136 N N . ALA A 1 279 ? -3.671 6.222 3.053 1.00 64.44 279 ALA A N 1
ATOM 2137 C CA . ALA A 1 279 ? -2.624 5.228 3.294 1.00 64.44 279 ALA A CA 1
ATOM 2138 C C . ALA A 1 279 ? -2.513 4.170 2.179 1.00 64.44 279 ALA A C 1
ATOM 2140 O O . ALA A 1 279 ? -1.674 3.274 2.269 1.00 64.44 279 ALA A O 1
ATOM 2141 N N . ARG A 1 280 ? -3.347 4.269 1.133 1.00 62.91 280 ARG A N 1
ATOM 2142 C CA . ARG A 1 280 ? -3.418 3.355 -0.019 1.00 62.91 280 ARG A CA 1
ATOM 2143 C C . ARG A 1 280 ? -3.848 1.914 0.299 1.00 62.91 280 ARG A C 1
ATOM 2145 O O . ARG A 1 280 ? -3.698 1.025 -0.533 1.00 62.91 280 ARG A O 1
ATOM 2152 N N . ARG A 1 281 ? -4.464 1.689 1.462 1.00 67.56 281 ARG A N 1
ATOM 2153 C CA . ARG A 1 281 ? -5.113 0.432 1.879 1.00 67.56 281 ARG A CA 1
ATOM 2154 C C . ARG A 1 281 ? -6.534 0.352 1.297 1.00 67.56 281 ARG A C 1
ATOM 2156 O O . ARG A 1 281 ? -7.532 0.428 2.009 1.00 67.56 281 ARG A O 1
ATOM 2163 N N . TYR A 1 282 ? -6.644 0.287 -0.034 1.00 65.19 282 TYR A N 1
ATOM 2164 C CA . TYR A 1 282 ? -7.913 0.513 -0.750 1.00 65.19 282 TYR A CA 1
ATOM 2165 C C . TYR A 1 282 ? -8.987 -0.570 -0.539 1.00 65.19 282 TYR A C 1
ATOM 2167 O O . TYR A 1 282 ? -10.173 -0.240 -0.590 1.00 65.19 282 TYR A O 1
ATOM 2175 N N . PHE A 1 283 ? -8.613 -1.831 -0.287 1.00 64.88 283 PHE A N 1
ATOM 2176 C CA . PHE A 1 283 ? -9.576 -2.912 0.008 1.00 64.88 283 PHE A CA 1
ATOM 2177 C C . PHE A 1 283 ? -10.228 -2.694 1.352 1.00 64.88 283 PHE A C 1
ATOM 2179 O O . PHE A 1 283 ? -11.444 -2.606 1.431 1.00 64.88 283 PHE A O 1
ATOM 2186 N N . GLU A 1 284 ? -9.414 -2.483 2.376 1.00 66.44 284 GLU A N 1
ATOM 2187 C CA . GLU A 1 284 ? -9.893 -2.216 3.725 1.00 66.44 284 GLU A CA 1
ATOM 2188 C C . GLU A 1 284 ? -10.709 -0.921 3.767 1.00 66.44 284 GLU A C 1
ATOM 2190 O O . GLU A 1 284 ? -11.775 -0.872 4.379 1.00 66.44 284 GLU A O 1
ATOM 2195 N N . ALA A 1 285 ? -10.276 0.117 3.037 1.00 72.19 285 ALA A N 1
ATOM 2196 C CA . ALA A 1 285 ? -11.073 1.325 2.858 1.00 72.19 285 ALA A CA 1
ATOM 2197 C C . ALA A 1 285 ? -12.429 1.010 2.209 1.00 72.19 285 ALA A C 1
ATOM 2199 O O . ALA A 1 285 ? -13.454 1.516 2.661 1.00 72.19 285 ALA A O 1
ATOM 2200 N N . THR A 1 286 ? -12.445 0.180 1.163 1.00 75.25 286 THR A N 1
ATOM 2201 C CA . THR A 1 286 ? -13.671 -0.234 0.469 1.00 75.25 286 THR A CA 1
ATOM 2202 C C . THR A 1 286 ? -14.597 -1.004 1.401 1.00 75.25 286 THR A C 1
ATOM 2204 O O . THR A 1 286 ? -15.786 -0.697 1.420 1.00 75.25 286 THR A O 1
ATOM 2207 N N . ASP A 1 287 ? -14.082 -1.942 2.190 1.00 84.81 287 ASP A N 1
ATOM 2208 C CA . ASP A 1 287 ? -14.872 -2.761 3.109 1.00 84.81 287 ASP A CA 1
ATOM 2209 C C . ASP A 1 287 ? -15.485 -1.891 4.213 1.00 84.81 287 ASP A C 1
ATOM 2211 O O . ASP A 1 287 ? -16.710 -1.822 4.353 1.00 84.81 287 ASP A O 1
ATOM 2215 N N . VAL A 1 288 ? -14.656 -1.099 4.905 1.00 87.50 288 VAL A N 1
ATOM 2216 C CA . VAL A 1 288 ? -15.112 -0.191 5.969 1.00 87.50 288 VAL A CA 1
ATOM 2217 C C . VAL A 1 288 ? -16.135 0.819 5.443 1.00 87.50 288 VAL A C 1
ATOM 2219 O O . VAL A 1 288 ? -17.157 1.056 6.095 1.00 87.50 288 VAL A O 1
ATOM 2222 N N . LEU A 1 289 ? -15.888 1.424 4.274 1.00 90.06 289 LEU A N 1
ATOM 2223 C CA . LEU A 1 289 ? -16.772 2.438 3.692 1.00 90.06 289 LEU A CA 1
ATOM 2224 C C . LEU A 1 289 ? -18.048 1.839 3.092 1.00 90.06 289 LEU A C 1
ATOM 2226 O O . LEU A 1 289 ? -19.080 2.510 3.125 1.00 90.06 289 LEU A O 1
ATOM 2230 N N . SER A 1 290 ? -18.009 0.611 2.568 1.00 91.50 290 SER A N 1
ATOM 2231 C CA . SER A 1 290 ? -19.196 -0.085 2.053 1.00 91.50 290 SER A CA 1
ATOM 2232 C C . SER A 1 290 ? -20.153 -0.424 3.185 1.00 91.50 290 SER A C 1
ATOM 2234 O O . SER A 1 290 ? -21.331 -0.067 3.112 1.00 91.50 290 SER A O 1
ATOM 2236 N N . ASP A 1 291 ? -19.644 -1.014 4.265 1.00 94.38 291 ASP A N 1
ATOM 2237 C CA . ASP A 1 291 ? -20.457 -1.324 5.439 1.00 94.38 291 ASP A CA 1
ATOM 2238 C C . ASP A 1 291 ? -21.000 -0.041 6.082 1.00 94.38 291 ASP A C 1
ATOM 2240 O O . ASP A 1 291 ? -22.182 0.053 6.415 1.00 94.38 291 ASP A O 1
ATOM 2244 N N . LEU A 1 292 ? -20.166 1.000 6.192 1.00 95.88 292 LEU A N 1
ATOM 2245 C CA . LEU A 1 292 ? -20.592 2.286 6.741 1.00 95.88 292 LEU A CA 1
ATOM 2246 C C . LEU A 1 292 ? -21.665 2.954 5.876 1.00 95.88 292 LEU A C 1
ATOM 2248 O O . LEU A 1 292 ? -22.560 3.615 6.405 1.00 95.88 292 LEU A O 1
ATOM 2252 N N . LEU A 1 293 ? -21.583 2.819 4.550 1.00 95.38 293 LEU A N 1
ATOM 2253 C CA . LEU A 1 293 ? -22.589 3.357 3.640 1.00 95.38 293 LEU A CA 1
ATOM 2254 C C . LEU A 1 293 ? -23.940 2.670 3.863 1.00 95.38 293 LEU A C 1
ATOM 2256 O O . LEU A 1 293 ? -24.955 3.360 3.913 1.00 95.38 293 LEU A O 1
ATOM 2260 N N . VAL A 1 294 ? -23.957 1.346 4.052 1.00 95.69 294 VAL A N 1
ATOM 2261 C CA . VAL A 1 294 ? -25.183 0.594 4.370 1.00 95.69 294 VAL A CA 1
ATOM 2262 C C . VAL A 1 294 ? -25.805 1.092 5.676 1.00 95.69 294 VAL A C 1
ATOM 2264 O O . VAL A 1 294 ? -27.006 1.381 5.714 1.00 95.69 294 VAL A O 1
ATOM 2267 N N . ASP A 1 295 ? -24.997 1.261 6.722 1.00 94.38 295 ASP A N 1
ATOM 2268 C CA . ASP A 1 295 ? -25.472 1.745 8.020 1.00 94.38 295 ASP A CA 1
ATOM 2269 C C . ASP A 1 295 ? -26.010 3.179 7.944 1.00 94.38 295 ASP A C 1
ATOM 2271 O O . ASP A 1 295 ? -27.123 3.456 8.404 1.00 94.38 295 ASP A O 1
ATOM 2275 N N . ARG A 1 296 ? -25.276 4.091 7.293 1.00 94.06 296 ARG A N 1
ATOM 2276 C CA . ARG A 1 296 ? -25.699 5.490 7.127 1.00 94.06 296 ARG A CA 1
ATOM 2277 C C . ARG A 1 296 ? -26.946 5.616 6.254 1.00 94.06 296 ARG A C 1
ATOM 2279 O O . ARG A 1 296 ? -27.838 6.394 6.587 1.00 94.06 296 ARG A O 1
ATOM 2286 N N . GLU A 1 297 ? -27.081 4.819 5.193 1.00 95.38 297 GLU A N 1
ATOM 2287 C CA . GLU A 1 297 ? -28.306 4.799 4.385 1.00 95.38 297 GLU A CA 1
ATOM 2288 C C . GLU A 1 297 ? -29.526 4.326 5.185 1.00 95.38 297 GLU A C 1
ATOM 2290 O O . GLU A 1 297 ? -30.620 4.861 4.992 1.00 95.38 297 GLU A O 1
ATOM 2295 N N . ARG A 1 298 ? -29.350 3.353 6.087 1.00 95.50 298 ARG A N 1
ATOM 2296 C CA . ARG A 1 298 ? -30.424 2.839 6.946 1.00 95.50 298 ARG A CA 1
ATOM 2297 C C . ARG A 1 298 ? -30.817 3.822 8.051 1.00 95.50 298 ARG A C 1
ATOM 2299 O O . ARG A 1 298 ? -32.008 3.955 8.325 1.00 95.50 298 ARG A O 1
ATOM 2306 N N . ILE A 1 299 ? -29.842 4.461 8.701 1.00 94.00 299 ILE A N 1
ATOM 2307 C CA . ILE A 1 299 ? -30.059 5.304 9.890 1.00 94.00 299 ILE A CA 1
ATOM 2308 C C . ILE A 1 299 ? -30.369 6.758 9.510 1.00 94.00 299 ILE A C 1
ATOM 2310 O O . ILE A 1 299 ? -31.327 7.335 10.022 1.00 94.00 299 ILE A O 1
ATOM 2314 N N . LEU A 1 300 ? -29.561 7.353 8.629 1.00 92.88 300 LEU A N 1
ATOM 2315 C CA . LEU A 1 300 ? -29.612 8.781 8.282 1.00 92.88 300 LEU A CA 1
ATOM 2316 C C . LEU A 1 300 ? -30.370 9.038 6.974 1.00 92.88 300 LEU A C 1
ATOM 2318 O O . LEU A 1 300 ? -30.916 10.119 6.764 1.00 92.88 300 LEU A O 1
ATOM 2322 N N . GLY A 1 301 ? -30.434 8.032 6.100 1.00 93.88 301 GLY A N 1
ATOM 2323 C CA . GLY A 1 301 ? -31.041 8.134 4.779 1.00 93.88 301 GLY A CA 1
ATOM 2324 C C . GLY A 1 301 ? -30.024 8.430 3.676 1.00 93.88 301 GLY A C 1
ATOM 2325 O O . GLY A 1 301 ? -28.876 8.807 3.911 1.00 93.88 301 GLY A O 1
ATOM 2326 N N . ARG A 1 302 ? -30.458 8.232 2.427 1.00 92.81 302 ARG A N 1
ATOM 2327 C CA . ARG A 1 302 ? -29.592 8.261 1.232 1.00 92.81 302 ARG A CA 1
ATOM 2328 C C . ARG A 1 302 ? -29.049 9.636 0.850 1.00 92.81 302 ARG A C 1
ATOM 2330 O O . ARG A 1 302 ? -27.985 9.686 0.228 1.00 92.81 302 ARG A O 1
ATOM 2337 N N . ASP A 1 303 ? -29.778 10.684 1.226 1.00 92.62 303 ASP A N 1
ATOM 2338 C CA . ASP A 1 303 ? -29.506 12.083 0.871 1.00 92.62 303 ASP A CA 1
ATOM 2339 C C . ASP A 1 303 ? -28.859 12.867 2.024 1.00 92.62 303 ASP A C 1
ATOM 2341 O O . ASP A 1 303 ? -28.585 14.060 1.892 1.00 92.62 303 ASP A O 1
ATOM 2345 N N . ASP A 1 304 ? -28.617 12.214 3.166 1.00 93.06 304 ASP A N 1
ATOM 2346 C CA . ASP A 1 304 ? -27.906 12.842 4.273 1.00 93.06 304 ASP A CA 1
ATOM 2347 C C . ASP A 1 304 ? -26.464 13.195 3.872 1.00 93.06 304 ASP A C 1
ATOM 2349 O O . ASP A 1 304 ? -25.792 12.474 3.126 1.00 93.06 304 ASP A O 1
ATOM 2353 N N . ARG A 1 305 ? -25.963 14.316 4.400 1.00 92.06 305 ARG A N 1
ATOM 2354 C CA . ARG A 1 305 ? -24.633 14.840 4.071 1.00 92.06 305 ARG A CA 1
ATOM 2355 C C . ARG A 1 305 ? -23.518 13.843 4.402 1.00 92.06 305 ARG A C 1
ATOM 2357 O O . ARG A 1 305 ? -22.553 13.751 3.644 1.00 92.06 305 ARG A O 1
ATOM 2364 N N . GLN A 1 306 ? -23.629 13.110 5.508 1.00 88.69 306 GLN A N 1
ATOM 2365 C CA . GLN A 1 306 ? -22.638 12.111 5.909 1.00 88.69 306 GLN A CA 1
ATOM 2366 C C . GLN A 1 306 ? -22.709 10.867 5.022 1.00 88.69 306 GLN A C 1
ATOM 2368 O O . GLN A 1 306 ? -21.667 10.314 4.663 1.00 88.69 306 GLN A O 1
ATOM 2373 N N . THR A 1 307 ? -23.908 10.457 4.605 1.00 92.38 307 THR A N 1
ATOM 2374 C CA . THR A 1 307 ? -24.094 9.366 3.637 1.00 92.38 307 THR A CA 1
ATOM 2375 C C . THR A 1 307 ? -23.468 9.710 2.283 1.00 92.38 307 THR A C 1
ATOM 2377 O O . THR A 1 307 ? -22.725 8.904 1.719 1.00 92.38 307 THR A O 1
ATOM 2380 N N . LEU A 1 308 ? -23.698 10.928 1.781 1.00 92.19 308 LEU A N 1
ATOM 2381 C CA . LEU A 1 308 ? -23.105 11.413 0.530 1.00 92.19 308 LEU A CA 1
ATOM 2382 C C . LEU A 1 308 ? -21.572 11.480 0.609 1.00 92.19 308 LEU A C 1
ATOM 2384 O O . LEU A 1 308 ? -20.892 11.065 -0.329 1.00 92.19 308 LEU A O 1
ATOM 2388 N N . ALA A 1 309 ? -21.020 11.939 1.737 1.00 87.81 309 ALA A N 1
ATOM 2389 C CA . ALA A 1 309 ? -19.575 11.972 1.954 1.00 87.81 309 ALA A CA 1
ATOM 2390 C C . ALA A 1 309 ? -18.954 10.563 1.957 1.00 87.81 309 ALA A C 1
ATOM 2392 O O . ALA A 1 309 ? -17.947 10.341 1.285 1.00 87.81 309 ALA A O 1
ATOM 2393 N N . THR A 1 310 ? -19.572 9.592 2.644 1.00 89.31 310 THR A N 1
ATOM 2394 C CA . THR A 1 310 ? -19.120 8.188 2.615 1.00 89.31 310 THR A CA 1
ATOM 2395 C C . THR A 1 310 ? -19.158 7.623 1.205 1.00 89.31 310 THR A C 1
ATOM 2397 O O . THR A 1 310 ? -18.209 6.967 0.790 1.00 89.31 310 THR A O 1
ATOM 2400 N N . ARG A 1 311 ? -20.216 7.9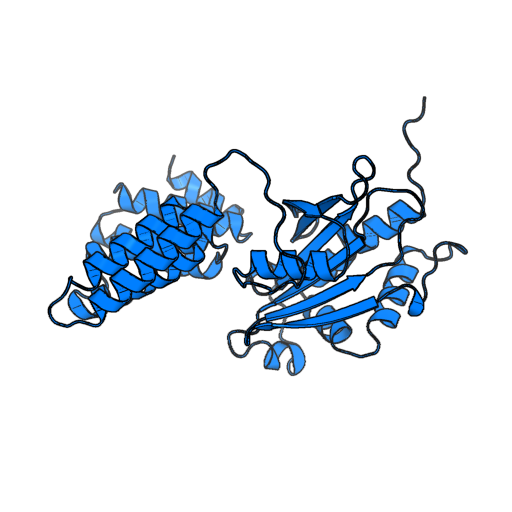16 0.442 1.00 91.25 311 ARG A N 1
ATOM 2401 C CA . ARG A 1 311 ? -20.334 7.485 -0.951 1.00 91.25 311 ARG A CA 1
ATOM 2402 C C . ARG A 1 311 ? -19.208 8.077 -1.808 1.00 91.25 311 ARG A C 1
ATOM 2404 O O . ARG A 1 311 ? -18.540 7.337 -2.514 1.00 91.25 311 ARG A O 1
ATOM 2411 N N . GLY A 1 312 ? -18.905 9.370 -1.688 1.00 84.62 312 GLY A N 1
ATOM 2412 C CA . GLY A 1 312 ? -17.756 9.973 -2.380 1.00 84.62 312 GLY A CA 1
ATOM 2413 C C . GLY A 1 312 ? -16.415 9.332 -2.002 1.00 84.62 312 GLY A C 1
ATOM 2414 O O . GLY A 1 312 ? -15.600 9.033 -2.875 1.00 84.62 312 GLY A O 1
ATOM 2415 N N . ASN A 1 313 ? -16.206 9.050 -0.715 1.00 82.88 313 ASN A N 1
ATOM 2416 C CA . ASN A 1 313 ? -14.996 8.377 -0.243 1.00 82.88 313 ASN A CA 1
ATOM 2417 C C . ASN A 1 313 ? -14.893 6.936 -0.763 1.00 82.88 313 ASN A C 1
ATOM 2419 O O . ASN A 1 313 ? -13.811 6.531 -1.174 1.00 82.88 313 ASN A O 1
ATOM 2423 N N . LEU A 1 314 ? -16.001 6.189 -0.803 1.00 88.38 314 LEU A N 1
ATOM 2424 C CA . LEU A 1 314 ? -16.048 4.832 -1.350 1.00 88.38 314 LEU A CA 1
ATOM 2425 C C . LEU A 1 314 ? -15.773 4.833 -2.857 1.00 88.38 314 LEU A C 1
ATOM 2427 O O . LEU A 1 314 ? -14.988 4.022 -3.334 1.00 88.38 314 LEU A O 1
ATOM 2431 N N . ALA A 1 315 ? -16.354 5.777 -3.602 1.00 75.88 315 ALA A N 1
ATOM 2432 C CA . ALA A 1 315 ? -16.068 5.947 -5.025 1.00 75.88 315 ALA A CA 1
ATOM 2433 C C . ALA A 1 315 ? -14.572 6.193 -5.272 1.00 75.88 315 ALA A C 1
ATOM 2435 O O . ALA A 1 315 ? -13.977 5.595 -6.167 1.00 75.88 315 ALA A O 1
ATOM 2436 N N . ARG A 1 316 ? -13.955 7.040 -4.438 1.00 72.06 316 ARG A N 1
ATOM 2437 C CA . ARG A 1 316 ? -12.521 7.343 -4.478 1.00 72.06 316 ARG A CA 1
ATOM 2438 C C . ARG A 1 316 ? -11.663 6.117 -4.143 1.00 72.06 316 ARG A C 1
ATOM 2440 O O . ARG A 1 316 ? -10.712 5.845 -4.869 1.00 72.06 316 ARG A O 1
ATOM 2447 N N . ALA A 1 317 ? -12.011 5.368 -3.096 1.00 65.94 317 ALA A N 1
ATOM 2448 C CA . ALA A 1 317 ? -11.318 4.136 -2.714 1.00 65.94 317 ALA A CA 1
ATOM 2449 C C . ALA A 1 317 ? -11.407 3.065 -3.814 1.00 65.94 317 ALA A C 1
ATOM 2451 O O . ALA A 1 317 ? -10.391 2.485 -4.182 1.00 65.94 317 ALA A O 1
ATOM 2452 N N . LEU A 1 318 ? -12.592 2.870 -4.405 1.00 60.72 318 LEU A N 1
ATOM 2453 C CA . LEU A 1 318 ? -12.804 1.953 -5.528 1.00 60.72 318 LEU A CA 1
ATOM 2454 C C . LEU A 1 318 ? -11.994 2.364 -6.761 1.00 60.72 318 LEU A C 1
ATOM 2456 O O . LEU A 1 318 ? -11.343 1.518 -7.369 1.00 60.72 318 LEU A O 1
ATOM 2460 N N . ALA A 1 319 ? -12.001 3.651 -7.120 1.00 55.25 319 ALA A N 1
ATOM 2461 C CA . ALA A 1 319 ? -11.258 4.149 -8.273 1.00 55.25 319 ALA A CA 1
ATOM 2462 C C . ALA A 1 319 ? -9.741 3.978 -8.101 1.00 55.25 319 ALA A C 1
ATOM 2464 O O . ALA A 1 319 ? -9.077 3.492 -9.015 1.00 55.25 319 ALA A O 1
ATOM 2465 N N . PHE A 1 320 ? -9.197 4.325 -6.931 1.00 53.44 320 PHE A N 1
ATOM 2466 C CA . PHE A 1 320 ? -7.771 4.142 -6.654 1.00 53.44 320 PHE A CA 1
ATOM 2467 C C . PHE A 1 320 ? -7.375 2.671 -6.470 1.00 53.44 320 PHE A C 1
ATOM 2469 O O . PHE A 1 320 ? -6.273 2.298 -6.855 1.00 53.44 320 PHE A O 1
ATOM 2476 N N . GLY A 1 321 ? -8.288 1.822 -5.992 1.00 49.00 321 GLY A N 1
ATOM 2477 C CA . GLY A 1 321 ? -8.138 0.363 -5.948 1.00 49.00 321 GLY A CA 1
ATOM 2478 C C . GLY A 1 321 ? -8.408 -0.351 -7.281 1.00 49.00 321 GLY A C 1
ATOM 2479 O O . GLY A 1 321 ? -8.651 -1.555 -7.289 1.00 49.00 321 GLY A O 1
ATOM 2480 N N . GLY A 1 322 ? -8.444 0.371 -8.409 1.00 48.53 322 GLY A N 1
ATOM 2481 C CA . GLY A 1 322 ? -8.560 -0.203 -9.758 1.00 48.53 322 GLY A CA 1
ATOM 2482 C C . GLY A 1 322 ? -9.977 -0.583 -10.213 1.00 48.53 322 GLY A C 1
ATOM 2483 O O . GLY A 1 322 ? -10.168 -0.969 -11.364 1.00 48.53 322 GLY A O 1
ATOM 2484 N N . ARG A 1 323 ? -11.003 -0.419 -9.371 1.00 58.00 323 ARG A N 1
ATOM 2485 C CA . ARG A 1 323 ? -12.427 -0.661 -9.690 1.00 58.00 323 ARG A CA 1
ATOM 2486 C C . ARG A 1 323 ? -13.097 0.618 -10.204 1.00 58.00 323 ARG A C 1
ATOM 2488 O O . ARG A 1 323 ? -14.112 1.068 -9.670 1.00 58.00 323 ARG A O 1
ATOM 2495 N N . VAL A 1 324 ? -12.509 1.221 -11.239 1.00 54.28 324 VAL A N 1
ATOM 2496 C CA . VAL A 1 324 ? -12.880 2.554 -11.754 1.00 54.28 324 VAL A CA 1
ATOM 2497 C C . VAL A 1 324 ? -14.345 2.631 -12.183 1.00 54.28 324 VAL A C 1
ATOM 2499 O O . VAL A 1 324 ? -15.029 3.576 -11.796 1.00 54.28 324 VAL A O 1
ATOM 2502 N N . ASP A 1 325 ? -14.855 1.629 -12.902 1.00 57.19 325 ASP A N 1
ATOM 2503 C CA . ASP A 1 325 ? -16.252 1.609 -13.360 1.00 57.19 325 ASP A CA 1
ATOM 2504 C C . ASP A 1 325 ? -17.243 1.619 -12.187 1.00 57.19 325 ASP A C 1
ATOM 2506 O O . ASP A 1 325 ? -18.252 2.324 -12.210 1.00 57.19 325 ASP A O 1
ATOM 2510 N N . GLU A 1 326 ? -16.934 0.883 -11.118 1.00 63.75 326 GLU A N 1
ATOM 2511 C CA . GLU A 1 326 ? -17.755 0.855 -9.907 1.00 63.75 326 GLU A CA 1
ATOM 2512 C C . GLU A 1 326 ? -17.681 2.188 -9.153 1.00 63.75 326 GLU A C 1
ATOM 2514 O O . GLU A 1 326 ? -18.705 2.689 -8.685 1.00 63.75 326 GLU A O 1
ATOM 2519 N N . GLY A 1 327 ? -16.494 2.801 -9.096 1.00 65.00 327 GLY A N 1
ATOM 2520 C CA . GLY A 1 327 ? -16.303 4.144 -8.553 1.00 65.00 327 GLY A CA 1
ATOM 2521 C C . GLY A 1 327 ? -17.093 5.211 -9.321 1.00 65.00 327 GLY A C 1
ATOM 2522 O O . GLY A 1 327 ? -17.758 6.038 -8.697 1.00 65.00 327 GLY A O 1
ATOM 2523 N N . ILE A 1 328 ? -17.096 5.161 -10.659 1.00 68.06 328 ILE A N 1
ATOM 2524 C CA . ILE A 1 328 ? -17.879 6.065 -11.518 1.00 68.06 328 ILE A CA 1
ATOM 2525 C C . ILE A 1 328 ? -19.373 5.897 -11.246 1.00 68.06 328 ILE A C 1
ATOM 2527 O O . ILE A 1 328 ? -20.042 6.886 -10.958 1.00 68.06 328 ILE A O 1
ATOM 2531 N N . LEU A 1 329 ? -19.893 4.664 -11.250 1.00 79.25 329 LEU A N 1
ATOM 2532 C CA . LEU A 1 329 ? -21.312 4.402 -10.970 1.00 79.25 329 LEU A CA 1
ATOM 2533 C C . LEU A 1 329 ? -21.746 4.941 -9.602 1.00 79.25 329 LEU A C 1
ATOM 2535 O O . LEU A 1 329 ? -22.882 5.387 -9.424 1.00 79.25 329 LEU A O 1
ATOM 2539 N N . LEU A 1 330 ? -20.856 4.874 -8.613 1.00 78.12 330 LEU A N 1
ATOM 2540 C CA . LEU A 1 330 ? -21.128 5.368 -7.272 1.00 78.12 330 LEU A CA 1
ATOM 2541 C C . LEU A 1 330 ? -21.050 6.906 -7.198 1.00 78.12 330 LEU A C 1
ATOM 2543 O O . LEU A 1 330 ? -21.851 7.516 -6.488 1.00 78.12 330 LEU A O 1
ATOM 2547 N N . ALA A 1 331 ? -20.143 7.525 -7.960 1.00 74.88 331 ALA A N 1
ATOM 2548 C CA . ALA A 1 331 ? -20.002 8.976 -8.086 1.00 74.88 331 ALA A CA 1
ATOM 2549 C C . ALA A 1 331 ? -21.146 9.623 -8.887 1.00 74.88 331 ALA A C 1
ATOM 2551 O O . ALA A 1 331 ? -21.598 10.707 -8.533 1.00 74.88 331 ALA A O 1
ATOM 2552 N N . GLU A 1 332 ? -21.676 8.955 -9.914 1.00 77.56 332 GLU A N 1
ATOM 2553 C CA . GLU A 1 332 ? -22.842 9.424 -10.679 1.00 77.56 332 GLU A CA 1
ATOM 2554 C C . GLU A 1 332 ? -24.087 9.585 -9.797 1.00 77.56 332 GLU A C 1
ATOM 2556 O O . GLU A 1 332 ? -24.923 10.443 -10.056 1.00 77.56 332 GLU A O 1
ATOM 2561 N N . ARG A 1 333 ? -24.191 8.815 -8.707 1.00 76.69 333 ARG A N 1
ATOM 2562 C CA . ARG A 1 333 ? -25.270 8.932 -7.709 1.00 76.69 333 ARG A CA 1
ATOM 2563 C C . ARG A 1 333 ? -25.097 10.110 -6.739 1.00 76.69 333 ARG A C 1
ATOM 2565 O O . ARG A 1 333 ? -25.854 10.204 -5.773 1.00 76.69 333 ARG A O 1
ATOM 2572 N N . LEU A 1 334 ? -24.082 10.953 -6.935 1.00 73.00 334 LEU A N 1
ATOM 2573 C CA . LEU A 1 334 ? -23.863 12.199 -6.190 1.00 73.00 334 LEU A CA 1
ATOM 2574 C C . LEU A 1 334 ? -24.273 13.453 -6.984 1.00 73.00 334 LEU A C 1
ATOM 2576 O O . LEU A 1 334 ? -24.285 14.537 -6.398 1.00 73.00 334 LEU A O 1
ATOM 2580 N N . LEU A 1 335 ? -24.565 13.315 -8.285 1.00 59.72 335 LEU A N 1
ATOM 2581 C CA . LEU A 1 335 ? -24.957 14.386 -9.215 1.00 59.72 335 LEU A CA 1
ATOM 2582 C C . LEU A 1 335 ? -26.482 14.472 -9.368 1.00 59.72 335 LEU A C 1
ATOM 2584 O O . LEU A 1 335 ? -26.971 15.610 -9.558 1.00 59.72 335 LEU A O 1
#

InterPro domains:
  IPR011990 Tetratricopeptide-like helical domain superfamily [G3DSA:1.25.40.10] (193-335)
  IPR011990 Tetratricopeptide-like helical domain superfamily [SSF48452] (221-333)

Foldseek 3Di:
DDPDDDDPLVVLQCCLQPAVVVQQCFFWQRVLVLVLLLPDPCVLQVSQVVSCVSVPPVPPNRDHSVQKDWDWDDQDPFKIKIKIQHRDDPDDWHFRIKIKMFTRPPPCVCCSNVPSDDTDRRGPLLQPGIKIWGFTDDPVDPQKTWIWIDSHRVDIDTPGIDGHNDPVRVVCVVCVLVVHDDPDPDDDDDDDDDPPLVVLVVVLVVLLVVLVVQCVDPPHDDLLVSLVCSLVSCVVSLVLVSNLVSLVVNLVVCCVVPNNLDPSNLVSLLSNLQSCLSNLVLVSSLVSLVVSLVSCCVPVNCPDPSNLSSLLSNLSSCCSSVVNVVSVVSVVSND

pLDDT: mean 73.78, std 18.03, range [27.97, 96.25]